Protein 3KKS (pdb70)

CATH classification: 3.30.420.10

B-factor: mean 33.96, std 10.43, range [15.31, 69.55]

Solvent-accessible surface area: 14308 Å² total; per-residue (Å²): 74,70,4,9,0,1,0,20,26,22,100,38,109,99,36,26,1,6,0,0,0,1,17,40,0,6,1,1,27,2,62,42,9,110,96,80,47,21,68,27,0,5,86,5,0,72,63,4,52,111,132,38,25,5,83,21,0,2,0,53,114,18,116,16,5,43,33,146,130,0,51,87,22,1,153,176,40,62,11,78,40,44,50,41,64,63,103,54,42,44,9,13,22,12,4,71,99,8,24,82,15,5,72,73,66,4,57,63,50,73,72,111,32,182,61,36,96,46,0,6,64,72,0,19,54,9,0,9,106,138,62,51,50,38,58,56,96,21,10,93,79,35,14,100,92,13,44,143,106,145,58,80,0,14,0,1,1,19,25,25,99,45,97,90,30,26,1,2,0,0,0,0,24,85,10,14,0,2,42,9,59,41,6,103,91,82,47,19,76,24,0,7,86,1,0,78,89,2,52,136,69,45,19,4,71,23,0,4,0,48,111,20,113,15,6,48,32,124,131,0,61,65,29,1,154,89,49,64,8,81,49,44,55,40,70,73,97,52,104,65,8,26,20,34,1,95,41,5,25,92,3,5,76,81,64,2,63,65,52,73,74,112,28,179,59,32,94,45,0,6,63,76,0,20,56,8,0,11,105,142,29,39,13,39,26,47,43,28,4,91,57,40,9,106,47,12,34,98,72,108,175,166

InterPro domains:
  IPR000477 Reverse transcriptase domain [PF00078] (638-806)
  IPR000477 Reverse transcriptase domain [PS50878] (619-806)
  IPR001037 Integrase, C-terminal, retroviral [PF00552] (1427-1461)
  IPR001037 Integrase, C-terminal, retroviral [PS51027] (1419-1465)
  IPR001584 Integrase, catalytic core [PF00665] (1257-1342)
  IPR001584 Integrase, catalytic core [PS50994] (1248-1400)
  IPR001878 Zinc finger, CCHC-type [PF00098] (404-420)
  IPR001878 Zinc finger, CCHC-type [PF00098] (421-437)
  IPR001878 Zinc finger, CCHC-type [PS50158] (403-420)
  IPR001878 Zinc finger, CCHC-type [PS50158] (422-438)
  IPR001878 Zinc finger, CCHC-type [SM00343] (404-420)
  IPR001878 Zinc finger, CCHC-type [SM00343] (422-438)
  IPR001969 Aspartic peptidase, active site [PS00141] (494-505)
  IPR001995 Peptidase A2A, retrovirus, catalytic [PS50175] (492-565)
  IPR002156 Ribonuclease H domain [PF00075] (1003-1118)
  IPR002156 Ribonuclease H domain [PS50879] (999-1119)
  IPR003308 Integrase, N-terminal zinc-binding domain [PF02022] (1204-1240)
  IPR003308 Integrase, N-terminal zinc-binding domain [PS50876] (1199-1240)
  IPR008916 Retrovirus capsid, C-terminal [G3DSA:1.10.1200.30] (282-379)
  IPR008919 Retrovirus capsid, N-terminal [G3DSA:1.10.375.10] (150-281)

Structure (mmCIF, N/CA/C/O backbone):
data_3KKS
#
_entry.id   3KKS
#
_cell.length_a   88.054
_cell.length_b   88.054
_cell.length_c   81.775
_cell.angle_alpha   90.00
_cell.angle_beta   90.00
_cell.angle_gamma   90.00
#
_symmetry.space_group_name_H-M   'P 41 21 2'
#
loop_
_entity.id
_entity.type
_entity.pdbx_description
1 polymer Integrase
2 non-polymer 'ACETATE ION'
3 non-polymer GLYCEROL
4 water water
#
loop_
_atom_site.group_PDB
_atom_site.id
_atom_site.type_symbol
_atom_site.label_atom_id
_atom_site.label_alt_id
_atom_site.label_comp_id
_atom_site.label_asym_id
_atom_site.label_entity_id
_atom_site.label_seq_id
_atom_site.pdbx_PDB_ins_code
_atom_site.Cartn_x
_atom_site.Cartn_y
_atom_site.Cartn_z
_atom_site.occupancy
_atom_site.B_iso_or_equiv
_atom_site.auth_seq_id
_atom_site.auth_comp_id
_atom_site.auth_asym_id
_atom_site.auth_atom_id
_atom_site.pdbx_PDB_model_num
ATOM 1 N N . GLY A 1 1 ? -1.892 -15.174 22.360 1.00 44.82 57 GLY A N 1
ATOM 2 C CA . GLY A 1 1 ? -2.740 -14.713 23.498 1.00 44.97 57 GLY A CA 1
ATOM 3 C C . GLY A 1 1 ? -2.613 -15.652 24.684 1.00 45.38 57 GLY A C 1
ATOM 4 O O . GLY A 1 1 ? -2.815 -15.256 25.835 1.00 46.67 57 GLY A O 1
ATOM 5 N N . SER A 1 2 ? -2.273 -16.904 24.398 1.00 43.06 58 SER A N 1
ATOM 6 C CA . SER A 1 2 ? -2.112 -17.922 25.432 1.00 40.94 58 SER A CA 1
ATOM 7 C C . SER A 1 2 ? -0.656 -18.368 25.553 1.00 38.10 58 SER A C 1
ATOM 8 O O . SER A 1 2 ? -0.270 -19.010 26.533 1.00 37.18 58 SER A O 1
ATOM 11 N N . HIS A 1 3 ? 0.144 -18.027 24.548 1.00 34.51 59 HIS A N 1
ATOM 12 C CA . HIS A 1 3 ? 1.562 -18.375 24.531 1.00 32.11 59 HIS A CA 1
ATOM 13 C C . HIS A 1 3 ? 1.794 -19.854 24.820 1.00 30.94 59 HIS A C 1
ATOM 14 O O . HIS A 1 3 ? 2.590 -20.221 25.687 1.00 30.85 59 HIS A O 1
ATOM 21 N N . LEU A 1 4 ? 1.077 -20.705 24.102 1.00 27.93 60 LEU A N 1
ATOM 22 C CA . LEU A 1 4 ? 1.245 -22.136 24.263 1.00 27.67 60 LEU A CA 1
ATOM 23 C C . LEU A 1 4 ? 2.185 -22.578 23.141 1.00 26.65 60 LEU A C 1
ATOM 24 O O . LEU A 1 4 ? 1.953 -22.285 21.969 1.00 25.08 60 LEU A O 1
ATOM 29 N N . TRP A 1 5 ? 3.249 -23.279 23.505 1.00 25.26 61 TRP A N 1
ATOM 30 C CA . TRP A 1 5 ? 4.191 -23.764 22.514 1.00 24.37 61 TRP A CA 1
ATOM 31 C C . TRP A 1 5 ? 4.219 -25.280 22.551 1.00 25.28 61 TRP A C 1
ATOM 32 O O . TRP A 1 5 ? 4.204 -25.870 23.625 1.00 24.34 61 TRP A O 1
ATOM 43 N N . GLN A 1 6 ? 4.251 -25.909 21.378 1.00 26.04 62 GLN A N 1
ATOM 44 C CA . GLN A 1 6 ? 4.340 -27.356 21.315 1.00 26.84 62 GLN A CA 1
ATOM 45 C C . GLN A 1 6 ? 5.705 -27.707 20.750 1.00 27.83 62 GLN A C 1
ATOM 46 O O . GLN A 1 6 ? 6.128 -27.163 19.724 1.00 27.72 62 GLN A O 1
ATOM 52 N N . MET A 1 7 ? 6.387 -28.621 21.422 1.00 26.26 63 MET A N 1
ATOM 53 C CA . MET A 1 7 ? 7.714 -29.026 21.016 1.00 27.51 63 MET A CA 1
ATOM 54 C C . MET A 1 7 ? 7.790 -30.480 20.605 1.00 29.12 63 MET A C 1
ATOM 55 O O . MET A 1 7 ? 7.036 -31.319 21.091 1.00 28.06 63 MET A O 1
ATOM 60 N N . ASP A 1 8 ? 8.727 -30.759 19.708 1.00 31.05 64 ASP A N 1
ATOM 61 C CA . ASP A 1 8 ? 8.962 -32.100 19.199 1.00 33.51 64 ASP A CA 1
ATOM 62 C C . ASP A 1 8 ? 10.389 -32.151 18.682 1.00 32.95 64 ASP A C 1
ATOM 63 O O . ASP A 1 8 ? 10.989 -31.124 18.362 1.00 31.12 64 ASP A O 1
ATOM 68 N N . ASN A 1 9 ? 10.933 -33.356 18.626 1.00 32.94 65 ASN A N 1
ATOM 69 C CA . ASN A 1 9 ? 12.265 -33.559 18.105 1.00 34.04 65 ASN A CA 1
ATOM 70 C C . ASN A 1 9 ? 12.055 -34.133 16.724 1.00 33.72 65 ASN A C 1
ATOM 71 O O . ASN A 1 9 ? 11.151 -34.939 16.517 1.00 32.59 65 ASN A O 1
ATOM 76 N N . THR A 1 10 ? 12.865 -33.699 15.771 1.00 33.21 66 THR A N 1
ATOM 77 C CA . THR A 1 10 ? 12.743 -34.215 14.423 1.00 34.11 66 THR A CA 1
ATOM 78 C C . THR A 1 10 ? 14.128 -34.517 13.910 1.00 34.46 66 THR A C 1
ATOM 79 O O . THR A 1 10 ? 15.126 -34.221 14.562 1.00 34.28 66 THR A O 1
ATOM 83 N N . HIS A 1 11 ? 14.176 -35.106 12.728 1.00 34.65 67 HIS A N 1
ATOM 84 C CA . HIS A 1 11 ? 15.435 -35.442 12.105 1.00 36.54 67 HIS A CA 1
ATOM 85 C C . HIS A 1 11 ? 15.482 -34.899 10.703 1.00 37.11 67 HIS A C 1
ATOM 86 O O . HIS A 1 11 ? 14.504 -34.911 9.966 1.00 37.37 67 HIS A O 1
ATOM 93 N N . TRP A 1 12 ? 16.661 -34.422 10.362 1.00 36.56 68 TRP A N 1
ATOM 94 C CA . TRP A 1 12 ? 16.973 -33.884 9.058 1.00 36.95 68 TRP A CA 1
ATOM 95 C C . TRP A 1 12 ? 18.325 -34.536 8.818 1.00 37.47 68 TRP A C 1
ATOM 96 O O . TRP A 1 12 ? 19.326 -34.087 9.357 1.00 37.04 68 TRP A O 1
ATOM 107 N N . ASN A 1 13 ? 18.332 -35.624 8.052 1.00 38.98 69 ASN A N 1
ATOM 108 C CA . ASN A 1 13 ? 19.539 -36.409 7.814 1.00 38.92 69 ASN A CA 1
ATOM 109 C C . ASN A 1 13 ? 20.010 -36.903 9.162 1.00 38.55 69 ASN A C 1
ATOM 110 O O . ASN A 1 13 ? 19.195 -37.303 9.977 1.00 39.57 69 ASN A O 1
ATOM 115 N N . LYS A 1 14 ? 21.305 -36.841 9.432 1.00 38.31 70 LYS A N 1
ATOM 116 C CA . LYS A 1 14 ? 21.797 -37.319 10.724 1.00 39.20 70 LYS A CA 1
ATOM 117 C C . LYS A 1 14 ? 21.617 -36.341 11.865 1.00 39.06 70 LYS A C 1
ATOM 118 O O . LYS A 1 14 ? 21.746 -36.699 13.031 1.00 39.57 70 LYS A O 1
ATOM 120 N N . THR A 1 15 ? 21.304 -35.100 11.540 1.00 38.01 71 THR A N 1
ATOM 121 C CA . THR A 1 15 ? 21.147 -34.111 12.588 1.00 36.41 71 THR A CA 1
ATOM 122 C C . THR A 1 15 ? 19.774 -34.152 13.247 1.00 33.74 71 THR A C 1
ATOM 123 O O . THR A 1 15 ? 18.753 -34.279 12.574 1.00 35.24 71 THR A O 1
ATOM 127 N N . ILE A 1 16 ? 19.765 -34.072 14.574 1.00 31.58 72 ILE A N 1
ATOM 128 C CA . ILE A 1 16 ? 18.524 -34.069 15.342 1.00 30.70 72 ILE A CA 1
ATOM 129 C C . ILE A 1 16 ? 18.153 -32.604 15.552 1.00 29.87 72 ILE A C 1
ATOM 130 O O . ILE A 1 16 ? 19.020 -31.779 15.838 1.00 30.23 72 ILE A O 1
ATOM 135 N N . ILE A 1 17 ? 16.875 -32.271 15.431 1.00 26.87 73 ILE A N 1
ATOM 136 C CA . ILE A 1 17 ? 16.471 -30.882 15.614 1.00 25.83 73 ILE A CA 1
ATOM 137 C C . ILE A 1 17 ? 15.249 -30.726 16.512 1.00 24.43 73 ILE A C 1
ATOM 138 O O . ILE A 1 17 ? 14.173 -31.240 16.204 1.00 23.53 73 ILE A O 1
ATOM 143 N N . TRP A 1 18 ? 15.438 -30.034 17.632 1.00 21.93 74 TRP A N 1
ATOM 144 C CA . TRP A 1 18 ? 14.356 -29.757 18.567 1.00 21.53 74 TRP A CA 1
ATOM 145 C C . TRP A 1 18 ? 13.557 -28.623 17.931 1.00 21.13 74 TRP A C 1
ATOM 146 O O . TRP A 1 18 ? 14.137 -27.635 17.483 1.00 21.86 74 TRP A O 1
ATOM 157 N N . VAL A 1 19 ? 12.235 -28.757 17.900 1.00 22.46 75 VAL A N 1
ATOM 158 C CA . VAL A 1 19 ? 11.374 -27.751 17.287 1.00 20.68 75 VAL A CA 1
ATOM 159 C C . VAL A 1 19 ? 10.195 -27.331 18.157 1.00 21.80 75 VAL A C 1
ATOM 160 O O . VAL A 1 19 ? 9.443 -28.165 18.653 1.00 23.40 75 VAL A O 1
ATOM 164 N N . ALA A 1 20 ? 10.016 -26.028 18.331 1.00 21.55 76 ALA A N 1
ATOM 165 C CA . ALA A 1 20 ? 8.891 -25.536 19.118 1.00 20.08 76 ALA A CA 1
ATOM 166 C C . ALA A 1 20 ? 8.080 -24.575 18.265 1.00 19.94 76 ALA A C 1
ATOM 167 O O . ALA A 1 20 ? 8.638 -23.721 17.580 1.00 19.59 76 ALA A O 1
ATOM 169 N N . VAL A 1 21 ? 6.758 -24.723 18.298 1.00 21.09 77 VAL A N 1
ATOM 170 C CA . VAL A 1 21 ? 5.885 -23.852 17.530 1.00 21.78 77 VAL A CA 1
ATOM 171 C C . VAL A 1 21 ? 4.902 -23.144 18.442 1.00 23.76 77 VAL A C 1
ATOM 172 O O . VAL A 1 21 ? 4.240 -23.783 19.265 1.00 25.07 77 VAL A O 1
ATOM 176 N N . GLU A 1 22 ? 4.806 -21.825 18.308 1.00 22.90 78 GLU A N 1
ATOM 177 C CA . GLU A 1 22 ? 3.864 -21.076 19.127 1.00 25.00 78 GLU A CA 1
ATOM 178 C C . GLU A 1 22 ? 2.539 -21.177 18.375 1.00 25.18 78 GLU A C 1
ATOM 179 O O . GLU A 1 22 ? 2.420 -20.698 17.254 1.00 25.80 78 GLU A O 1
ATOM 185 N N . THR A 1 23 ? 1.555 -21.811 19.005 1.00 26.71 79 THR A N 1
ATOM 186 C CA . THR A 1 23 ? 0.246 -22.064 18.398 1.00 27.64 79 THR A CA 1
ATOM 187 C C . THR A 1 23 ? -0.536 -20.887 17.842 1.00 27.46 79 THR A C 1
ATOM 188 O O . THR A 1 23 ? -1.107 -20.980 16.757 1.00 28.40 79 THR A O 1
ATOM 192 N N . ASN A 1 24 ? -0.579 -19.780 18.567 1.00 28.62 80 ASN A N 1
ATOM 193 C CA . ASN A 1 24 ? -1.330 -18.631 18.081 1.00 27.94 80 ASN A CA 1
ATOM 194 C C . ASN A 1 24 ? -0.706 -17.963 16.861 1.00 27.21 80 ASN A C 1
ATOM 195 O O . ASN A 1 24 ? -1.372 -17.763 15.849 1.00 27.77 80 ASN A O 1
ATOM 200 N N . SER A 1 25 ? 0.571 -17.621 16.945 1.00 25.63 81 SER A N 1
ATOM 201 C CA . SER A 1 25 ? 1.230 -16.947 15.833 1.00 24.27 81 SER A CA 1
ATOM 202 C C . SER A 1 25 ? 1.803 -17.888 14.775 1.00 22.95 81 SER A C 1
ATOM 203 O O . SER A 1 25 ? 2.018 -17.481 13.640 1.00 23.73 81 SER A O 1
ATOM 206 N N . GLY A 1 26 ? 2.044 -19.142 15.136 1.00 22.16 82 GLY A N 1
ATOM 207 C CA . GLY A 1 26 ? 2.631 -20.057 14.175 1.00 21.15 82 GLY A CA 1
ATOM 208 C C . GLY A 1 26 ? 4.136 -19.837 14.101 1.00 21.36 82 GLY A C 1
ATOM 209 O O . GLY A 1 26 ? 4.824 -20.459 13.298 1.00 21.87 82 GLY A O 1
ATOM 210 N N . LEU A 1 27 ? 4.650 -18.941 14.939 1.00 22.93 83 LEU A N 1
ATOM 211 C CA . LEU A 1 27 ? 6.079 -18.638 14.964 1.00 23.05 83 LEU A CA 1
ATOM 212 C C . LEU A 1 27 ? 6.834 -19.919 15.277 1.00 23.03 83 LEU A C 1
ATOM 213 O O . LEU A 1 27 ? 6.450 -20.668 16.175 1.00 25.45 83 LEU A O 1
ATOM 218 N N . VAL A 1 28 ? 7.914 -20.170 14.549 1.00 22.46 84 VAL A N 1
ATOM 219 C CA . VAL A 1 28 ? 8.690 -21.379 14.775 1.00 22.23 84 VAL A CA 1
ATOM 220 C C . VAL A 1 28 ? 10.053 -21.103 15.378 1.00 23.56 84 VAL A C 1
ATOM 221 O O . VAL A 1 28 ? 10.724 -20.137 15.008 1.00 24.78 84 VAL A O 1
ATOM 225 N N . GLU A 1 29 ? 10.441 -21.960 16.317 1.00 24.16 85 GLU A N 1
ATOM 226 C CA . GLU A 1 29 ? 11.743 -21.896 16.969 1.00 23.55 85 GLU A CA 1
ATOM 227 C C . GLU A 1 29 ? 12.315 -23.299 16.886 1.00 23.61 85 GLU A C 1
ATOM 228 O O . GLU A 1 29 ? 11.599 -24.276 17.107 1.00 24.03 85 GLU A O 1
ATOM 234 N N . ALA A 1 30 ? 13.593 -23.409 16.555 1.00 21.42 86 ALA A N 1
ATOM 235 C CA . ALA A 1 30 ? 14.214 -24.722 16.432 1.00 23.26 86 ALA A CA 1
ATOM 236 C C . ALA A 1 30 ? 15.673 -24.624 16.807 1.00 23.79 86 ALA A C 1
ATOM 237 O O . ALA A 1 30 ? 16.249 -23.537 16.790 1.00 23.43 86 ALA A O 1
ATOM 239 N N . GLN A 1 31 ? 16.273 -25.763 17.126 1.00 24.64 87 GLN A N 1
ATOM 240 C CA . GLN A 1 31 ? 17.669 -25.782 17.539 1.00 26.95 87 GLN A CA 1
ATOM 241 C C . GLN A 1 31 ? 18.238 -27.166 17.272 1.00 25.44 87 GLN A C 1
ATOM 242 O O . GLN A 1 31 ? 17.580 -28.162 17.553 1.00 25.30 87 GLN A O 1
ATOM 248 N N . VAL A 1 32 ? 19.444 -27.237 16.721 1.00 25.40 88 VAL A N 1
ATOM 249 C CA . VAL A 1 32 ? 20.075 -28.534 16.486 1.00 26.55 88 VAL A CA 1
ATOM 250 C C . VAL A 1 32 ? 20.587 -29.034 17.839 1.00 27.18 88 VAL A C 1
ATOM 251 O O . VAL A 1 32 ? 21.121 -28.250 18.619 1.00 28.35 88 VAL A O 1
ATOM 255 N N . ILE A 1 33 ? 20.431 -30.321 18.126 1.00 27.92 89 ILE A N 1
ATOM 256 C CA . ILE A 1 33 ? 20.930 -30.857 19.395 1.00 29.60 89 ILE A CA 1
ATOM 257 C C . ILE A 1 33 ? 21.822 -32.096 19.180 1.00 32.12 89 ILE A C 1
ATOM 258 O O . ILE A 1 33 ? 21.614 -32.868 18.241 1.00 29.42 89 ILE A O 1
ATOM 263 N N . PRO A 1 34 ? 22.833 -32.286 20.050 1.00 33.60 90 PRO A N 1
ATOM 264 C CA . PRO A 1 34 ? 23.790 -33.398 20.005 1.00 36.22 90 PRO A CA 1
ATOM 265 C C . PRO A 1 34 ? 23.163 -34.782 20.072 1.00 37.95 90 PRO A C 1
ATOM 266 O O . PRO A 1 34 ? 23.604 -35.709 19.391 1.00 38.81 90 PRO A O 1
ATOM 270 N N . GLU A 1 35 ? 22.137 -34.917 20.902 1.00 39.43 91 GLU A N 1
ATOM 271 C CA . GLU A 1 35 ? 21.449 -36.187 21.073 1.00 40.24 91 GLU A CA 1
ATOM 272 C C . GLU A 1 35 ? 20.116 -35.946 21.771 1.00 40.35 91 GLU A C 1
ATOM 273 O O . GLU A 1 35 ? 19.949 -34.940 22.467 1.00 41.86 91 GLU A O 1
ATOM 279 N N . GLU A 1 36 ? 19.168 -36.858 21.574 1.00 39.82 92 GLU A N 1
ATOM 280 C CA . GLU A 1 36 ? 17.844 -36.738 22.182 1.00 40.24 92 GLU A CA 1
ATOM 281 C C . GLU A 1 36 ? 17.830 -37.119 23.654 1.00 39.68 92 GLU A C 1
ATOM 282 O O . GLU A 1 36 ? 17.494 -38.250 24.007 1.00 41.34 92 GLU A O 1
ATOM 288 N N . THR A 1 37 ? 18.190 -36.170 24.509 1.00 36.96 93 THR A N 1
ATOM 289 C CA . THR A 1 37 ? 18.212 -36.404 25.946 1.00 35.84 93 THR A CA 1
ATOM 290 C C . THR A 1 37 ? 17.384 -35.350 26.658 1.00 35.00 93 THR A C 1
ATOM 291 O O . THR A 1 37 ? 16.995 -34.340 26.065 1.00 35.44 93 THR A O 1
ATOM 295 N N . ALA A 1 38 ? 17.122 -35.587 27.935 1.00 31.95 94 ALA A N 1
ATOM 296 C CA . ALA A 1 38 ? 16.351 -34.651 28.726 1.00 31.29 94 ALA A CA 1
ATOM 297 C C . ALA A 1 38 ? 17.192 -33.411 28.982 1.00 30.65 94 ALA A C 1
ATOM 298 O O . ALA A 1 38 ? 16.664 -32.312 29.126 1.00 30.58 94 ALA A O 1
ATOM 300 N N . LEU A 1 39 ? 18.507 -33.601 29.049 1.00 30.81 95 LEU A N 1
ATOM 301 C CA . LEU A 1 39 ? 19.431 -32.506 29.295 1.00 30.31 95 LEU A CA 1
ATOM 302 C C . LEU A 1 39 ? 19.404 -31.515 28.136 1.00 29.77 95 LEU A C 1
ATOM 303 O O . LEU A 1 39 ? 19.311 -30.310 28.345 1.00 29.81 95 LEU A O 1
ATOM 308 N N . GLN A 1 40 ? 19.482 -32.021 26.913 1.00 29.82 96 GLN A N 1
ATOM 309 C CA . GLN A 1 40 ? 19.444 -31.144 25.753 1.00 29.13 96 GLN A CA 1
ATOM 310 C C . GLN A 1 40 ? 18.091 -30.448 25.714 1.00 27.73 96 GLN A C 1
ATOM 311 O O . GLN A 1 40 ? 18.022 -29.229 25.554 1.00 30.08 96 GLN A O 1
ATOM 317 N N . VAL A 1 41 ? 17.017 -31.213 25.882 1.00 26.13 97 VAL A N 1
ATOM 318 C CA . VAL A 1 41 ? 15.686 -30.625 25.872 1.00 25.67 97 VAL A CA 1
ATOM 319 C C . VAL A 1 41 ? 15.568 -29.486 26.887 1.00 25.83 97 VAL A C 1
ATOM 320 O O . VAL A 1 41 ? 14.987 -28.444 26.589 1.00 27.02 97 VAL A O 1
ATOM 324 N N . ALA A 1 42 ? 16.124 -29.681 28.080 1.00 25.21 98 ALA A N 1
ATOM 325 C CA . ALA A 1 42 ? 16.082 -28.658 29.120 1.00 23.81 98 ALA A CA 1
ATOM 326 C C . ALA A 1 42 ? 16.807 -27.400 28.656 1.00 24.32 98 ALA A C 1
ATOM 327 O O . ALA A 1 42 ? 16.347 -26.285 28.894 1.00 26.31 98 ALA A O 1
ATOM 329 N N . LEU A 1 43 ? 17.948 -27.582 28.001 1.00 24.58 99 LEU A N 1
ATOM 330 C CA . LEU A 1 43 ? 18.721 -26.453 27.491 1.00 24.93 99 LEU A CA 1
ATOM 331 C C . LEU A 1 43 ? 17.857 -25.691 26.471 1.00 24.65 99 LEU A C 1
ATOM 332 O O . LEU A 1 43 ? 17.806 -24.461 26.483 1.00 25.26 99 LEU A O 1
ATOM 337 N N . CYS A 1 44 ? 17.173 -26.435 25.604 1.00 22.61 100 CYS A N 1
ATOM 338 C CA . CYS A 1 44 ? 16.301 -25.840 24.600 1.00 23.05 100 CYS A CA 1
ATOM 339 C C . CYS A 1 44 ? 15.167 -25.031 25.229 1.00 22.21 100 CYS A C 1
ATOM 340 O O . CYS A 1 44 ? 14.862 -23.931 24.772 1.00 20.44 100 CYS A O 1
ATOM 343 N N . ILE A 1 45 ? 14.545 -25.576 26.272 1.00 23.71 101 ILE A N 1
ATOM 344 C CA . ILE A 1 45 ? 13.456 -24.875 26.954 1.00 24.98 101 ILE A CA 1
ATOM 345 C C . ILE A 1 45 ? 13.966 -23.591 27.606 1.00 23.95 101 ILE A C 1
ATOM 346 O O . ILE A 1 45 ? 13.302 -22.564 27.559 1.00 23.68 101 ILE A O 1
ATOM 351 N N . LEU A 1 46 ? 15.141 -23.655 28.222 1.00 25.71 102 LEU A N 1
ATOM 352 C CA . LEU A 1 46 ? 15.720 -22.476 28.864 1.00 25.52 102 LEU A CA 1
ATOM 353 C C . LEU A 1 46 ? 15.985 -21.380 27.838 1.00 25.15 102 LEU A C 1
ATOM 354 O O . LEU A 1 46 ? 15.778 -20.199 28.125 1.00 27.04 102 LEU A O 1
ATOM 359 N N . GLN A 1 47 ? 16.435 -21.774 26.646 1.00 25.73 103 GLN A N 1
ATOM 360 C CA . GLN A 1 47 ? 16.690 -20.825 25.557 1.00 27.27 103 GLN A CA 1
ATOM 361 C C . GLN A 1 47 ? 15.366 -20.214 25.089 1.00 26.26 103 GLN A C 1
ATOM 362 O O . GLN A 1 47 ? 15.271 -19.016 24.835 1.00 24.61 103 GLN A O 1
ATOM 368 N N . LEU A 1 48 ? 14.344 -21.057 24.965 1.00 25.94 104 LEU A N 1
ATOM 369 C CA . LEU A 1 48 ? 13.031 -20.605 24.523 1.00 25.86 104 LEU A CA 1
ATOM 370 C C . LEU A 1 48 ? 12.437 -19.616 25.520 1.00 26.81 104 LEU A C 1
ATOM 371 O O . LEU A 1 48 ? 11.924 -18.564 25.139 1.00 25.19 104 LEU A O 1
ATOM 376 N N . ILE A 1 49 ? 12.515 -19.969 26.797 1.00 26.55 105 ILE A N 1
ATOM 377 C CA . ILE A 1 49 ? 11.980 -19.133 27.864 1.00 31.03 105 ILE A CA 1
ATOM 378 C C . ILE A 1 49 ? 12.804 -17.849 27.975 1.00 30.56 105 ILE A C 1
ATOM 379 O O . ILE A 1 49 ? 12.315 -16.822 28.432 1.00 33.24 105 ILE A O 1
ATOM 384 N N . GLN A 1 50 ? 14.047 -17.919 27.515 1.00 32.09 106 GLN A N 1
ATOM 385 C CA . GLN A 1 50 ? 14.975 -16.785 27.523 1.00 32.31 106 GLN A CA 1
ATOM 386 C C . GLN A 1 50 ? 14.578 -15.745 26.476 1.00 32.41 106 GLN A C 1
ATOM 387 O O . GLN A 1 50 ? 14.579 -14.542 26.739 1.00 33.00 106 GLN A O 1
ATOM 393 N N . ARG A 1 51 ? 14.238 -16.227 25.285 1.00 31.30 107 ARG A N 1
ATOM 394 C CA . ARG A 1 51 ? 13.876 -15.367 24.167 1.00 30.46 107 ARG A CA 1
ATOM 395 C C . ARG A 1 51 ? 12.397 -14.995 24.043 1.00 28.56 107 ARG A C 1
ATOM 396 O O . ARG A 1 51 ? 12.065 -13.897 23.614 1.00 28.32 107 ARG A O 1
ATOM 404 N N . TYR A 1 52 ? 11.510 -15.899 24.429 1.00 25.42 108 TYR A N 1
ATOM 405 C CA . TYR A 1 52 ? 10.085 -15.651 24.285 1.00 23.61 108 TYR A CA 1
ATOM 406 C C . TYR A 1 52 ? 9.301 -15.817 25.579 1.00 23.75 108 TYR A C 1
ATOM 407 O O . TYR A 1 52 ? 9.852 -16.120 26.633 1.00 22.04 108 TYR A O 1
ATOM 416 N N . THR A 1 53 ? 7.995 -15.618 25.471 1.00 23.37 109 THR A N 1
ATOM 417 C CA . THR A 1 53 ? 7.097 -15.798 26.594 1.00 24.53 109 THR A CA 1
ATOM 418 C C . THR A 1 53 ? 6.524 -17.196 26.407 1.00 25.59 109 THR A C 1
ATOM 419 O O . THR A 1 53 ? 5.970 -17.515 25.356 1.00 24.87 109 THR A O 1
ATOM 423 N N . VAL A 1 54 ? 6.685 -18.038 27.415 1.00 26.46 110 VAL A N 1
ATOM 424 C CA . VAL A 1 54 ? 6.184 -19.396 27.347 1.00 27.56 110 VAL A CA 1
ATOM 425 C C . VAL A 1 54 ? 5.357 -19.648 28.591 1.00 28.86 110 VAL A C 1
ATOM 426 O O . VAL A 1 54 ? 5.894 -19.726 29.697 1.00 28.36 110 VAL A O 1
ATOM 430 N N . LEU A 1 55 ? 4.050 -19.780 28.399 1.00 29.49 111 LEU A N 1
ATOM 431 C CA . LEU A 1 55 ? 3.132 -20.010 29.506 1.00 31.10 111 LEU A CA 1
ATOM 432 C C . LEU A 1 55 ? 2.667 -21.447 29.605 1.00 31.08 111 LEU A C 1
ATOM 433 O O . LEU A 1 55 ? 2.298 -21.916 30.680 1.00 31.12 111 LEU A O 1
ATOM 438 N N . HIS A 1 56 ? 2.697 -22.152 28.485 1.00 31.04 112 HIS A N 1
ATOM 439 C CA . HIS A 1 56 ? 2.249 -23.528 28.469 1.00 31.38 112 HIS A CA 1
ATOM 440 C C . HIS A 1 56 ? 3.072 -24.302 27.453 1.00 31.81 112 HIS A C 1
ATOM 441 O O . HIS A 1 56 ? 3.256 -23.854 26.319 1.00 31.50 112 HIS A O 1
ATOM 448 N N . LEU A 1 57 ? 3.565 -25.465 27.869 1.00 30.55 113 LEU A N 1
ATOM 449 C CA . LEU A 1 57 ? 4.389 -26.307 27.015 1.00 31.06 113 LEU A CA 1
ATOM 450 C C . LEU A 1 57 ? 3.719 -27.665 26.810 1.00 32.76 113 LEU A C 1
ATOM 451 O O . LEU A 1 57 ? 3.290 -28.302 27.771 1.00 31.81 113 LEU A O 1
ATOM 456 N N . HIS A 1 58 ? 3.627 -28.101 25.557 1.00 32.92 114 HIS A N 1
ATOM 457 C CA . HIS A 1 58 ? 3.003 -29.381 25.228 1.00 33.09 114 HIS A CA 1
ATOM 458 C C . HIS A 1 58 ? 3.935 -30.235 24.367 1.00 33.70 114 HIS A C 1
ATOM 459 O O . HIS A 1 58 ? 4.776 -29.705 23.641 1.00 32.54 114 HIS A O 1
ATOM 466 N N . SER A 1 59 ? 3.786 -31.554 24.452 1.00 33.02 115 SER A N 1
ATOM 467 C CA . SER A 1 59 ? 4.602 -32.482 23.669 1.00 33.44 115 SER A CA 1
ATOM 468 C C . SER A 1 59 ? 4.050 -33.904 23.771 1.00 35.82 115 SER A C 1
ATOM 469 O O . SER A 1 59 ? 3.007 -34.126 24.386 1.00 35.39 115 SER A O 1
ATOM 472 N N . ASP A 1 60 ? 4.747 -34.863 23.167 1.00 38.34 116 ASP A N 1
ATOM 473 C CA . ASP A 1 60 ? 4.311 -36.250 23.246 1.00 40.94 116 ASP A CA 1
ATOM 474 C C . ASP A 1 60 ? 4.920 -36.882 24.488 1.00 42.35 116 ASP A C 1
ATOM 475 O O . ASP A 1 60 ? 5.664 -36.236 25.220 1.00 41.69 116 ASP A O 1
ATOM 480 N N . ASN A 1 61 ? 4.606 -38.152 24.707 1.00 44.43 117 ASN A N 1
ATOM 481 C CA . ASN A 1 61 ? 5.081 -38.892 25.866 1.00 46.06 117 ASN A CA 1
ATOM 482 C C . ASN A 1 61 ? 6.534 -39.335 25.769 1.00 46.86 117 ASN A C 1
ATOM 483 O O . ASN A 1 61 ? 6.984 -40.191 26.534 1.00 47.44 117 ASN A O 1
ATOM 488 N N . GLY A 1 62 ? 7.268 -38.757 24.828 1.00 45.67 118 GLY A N 1
ATOM 489 C CA . GLY A 1 62 ? 8.660 -39.122 24.684 1.00 45.70 118 GLY A CA 1
ATOM 490 C C . GLY A 1 62 ? 9.379 -39.040 26.016 1.00 44.85 118 GLY A C 1
ATOM 491 O O . GLY A 1 62 ? 9.077 -38.171 26.832 1.00 45.99 118 GLY A O 1
ATOM 492 N N . PRO A 1 63 ? 10.328 -39.947 26.272 1.00 44.51 119 PRO A N 1
ATOM 493 C CA . PRO A 1 63 ? 11.110 -39.993 27.511 1.00 43.90 119 PRO A CA 1
ATOM 494 C C . PRO A 1 63 ? 11.848 -38.693 27.807 1.00 43.50 119 PRO A C 1
ATOM 495 O O . PRO A 1 63 ? 11.897 -38.249 28.949 1.00 44.11 119 PRO A O 1
ATOM 499 N N . CYS A 1 64 ? 12.426 -38.084 26.778 1.00 43.98 120 CYS A N 1
ATOM 500 C CA . CYS A 1 64 ? 13.173 -36.848 26.973 1.00 43.46 120 CYS A CA 1
ATOM 501 C C . CYS A 1 64 ? 12.269 -35.651 27.244 1.00 41.56 120 CYS A C 1
ATOM 502 O O . CYS A 1 64 ? 12.753 -34.552 27.493 1.00 42.16 120 CYS A O 1
ATOM 505 N N . PHE A 1 65 ? 10.957 -35.865 27.195 1.00 40.83 121 PHE A N 1
ATOM 506 C CA . PHE A 1 65 ? 10.001 -34.795 27.460 1.00 38.98 121 PHE A CA 1
ATOM 507 C C . PHE A 1 65 ? 9.278 -35.016 28.787 1.00 39.59 121 PHE A C 1
ATOM 508 O O . PHE A 1 65 ? 8.663 -34.090 29.316 1.00 39.43 121 PHE A O 1
ATOM 516 N N . THR A 1 66 ? 9.346 -36.236 29.324 1.00 39.68 122 THR A N 1
ATOM 517 C CA . THR A 1 66 ? 8.654 -36.555 30.577 1.00 39.74 122 THR A CA 1
ATOM 518 C C . THR A 1 66 ? 9.529 -36.769 31.811 1.00 40.06 122 THR A C 1
ATOM 519 O O . THR A 1 66 ? 9.010 -37.053 32.895 1.00 40.09 122 THR A O 1
ATOM 523 N N . ALA A 1 67 ? 10.843 -36.636 31.662 1.00 40.49 123 ALA A N 1
ATOM 524 C CA . ALA A 1 67 ? 11.758 -36.821 32.788 1.00 39.11 123 ALA A CA 1
ATOM 525 C C . ALA A 1 67 ? 11.452 -35.816 33.897 1.00 39.82 123 ALA A C 1
ATOM 526 O O . ALA A 1 67 ? 10.921 -34.737 33.626 1.00 38.24 123 ALA A O 1
ATOM 528 N N . HIS A 1 68 ? 11.767 -36.179 35.142 1.00 40.26 124 HIS A N 1
ATOM 529 C CA . HIS A 1 68 ? 11.539 -35.289 36.281 1.00 41.41 124 HIS A CA 1
ATOM 530 C C . HIS A 1 68 ? 12.301 -33.995 36.030 1.00 38.96 124 HIS A C 1
ATOM 531 O O . HIS A 1 68 ? 11.907 -32.922 36.485 1.00 38.46 124 HIS A O 1
ATOM 538 N N . ARG A 1 69 ? 13.403 -34.123 35.304 1.00 37.34 125 ARG A N 1
ATOM 539 C CA . ARG A 1 69 ? 14.235 -32.986 34.943 1.00 36.56 125 ARG A CA 1
ATOM 540 C C . ARG A 1 69 ? 13.360 -31.928 34.258 1.00 34.54 125 ARG A C 1
ATOM 541 O O . ARG A 1 69 ? 13.354 -30.760 34.647 1.00 34.66 125 ARG A O 1
ATOM 549 N N . ILE A 1 70 ? 12.601 -32.357 33.255 1.00 33.45 126 ILE A N 1
ATOM 550 C CA . ILE A 1 70 ? 11.736 -31.459 32.495 1.00 32.48 126 ILE A CA 1
ATOM 551 C C . ILE A 1 70 ? 10.518 -31.013 33.281 1.00 33.20 126 ILE A C 1
ATOM 552 O O . ILE A 1 70 ? 10.106 -29.848 33.205 1.00 32.58 126 ILE A O 1
ATOM 557 N N . GLU A 1 71 ? 9.941 -31.944 34.036 1.00 33.89 127 GLU A N 1
ATOM 558 C CA . GLU A 1 71 ? 8.769 -31.651 34.851 1.00 33.24 127 GLU A CA 1
ATOM 559 C C . GLU A 1 71 ? 9.103 -30.615 35.918 1.00 32.70 127 GLU A C 1
ATOM 560 O O . GLU A 1 71 ? 8.351 -29.669 36.138 1.00 33.63 127 GLU A O 1
ATOM 566 N N . ASN A 1 72 ? 10.232 -30.789 36.589 1.00 32.50 128 ASN A N 1
ATOM 567 C CA . ASN A 1 72 ? 10.616 -29.828 37.612 1.00 33.60 128 ASN A CA 1
ATOM 568 C C . ASN A 1 72 ? 11.055 -28.492 36.994 1.00 32.92 128 ASN A C 1
ATOM 569 O O . ASN A 1 72 ? 10.818 -27.430 37.566 1.00 33.14 128 ASN A O 1
ATOM 574 N N . LEU A 1 73 ? 11.683 -28.546 35.823 1.00 32.61 129 LEU A N 1
ATOM 575 C CA . LEU A 1 73 ? 12.128 -27.329 35.154 1.00 32.76 129 LEU A CA 1
ATOM 576 C C . LEU A 1 73 ? 10.939 -26.424 34.825 1.00 32.75 129 LEU A C 1
ATOM 577 O O . LEU A 1 73 ? 10.998 -25.208 35.019 1.00 33.87 129 LEU A O 1
ATOM 582 N N . CYS A 1 74 ? 9.856 -27.019 34.334 1.00 32.64 130 CYS A N 1
ATOM 583 C CA . CYS A 1 74 ? 8.670 -26.247 34.001 1.00 32.64 130 CYS A CA 1
ATOM 584 C C . CYS A 1 74 ? 8.012 -25.685 35.254 1.00 34.95 130 CYS A C 1
ATOM 585 O O . CYS A 1 74 ? 7.456 -24.588 35.226 1.00 33.57 130 CYS A O 1
ATOM 588 N N . LYS A 1 75 ? 8.058 -26.436 36.350 1.00 37.04 131 LYS A N 1
ATOM 589 C CA . LYS A 1 75 ? 7.475 -25.945 37.596 1.00 40.45 131 LYS A CA 1
ATOM 590 C C . LYS A 1 75 ? 8.319 -24.771 38.075 1.00 40.81 131 LYS A C 1
ATOM 591 O O . LYS A 1 75 ? 7.791 -23.758 38.526 1.00 42.13 131 LYS A O 1
ATOM 597 N N . TYR A 1 76 ? 9.633 -24.910 37.948 1.00 41.67 132 TYR A N 1
ATOM 598 C CA . TYR A 1 76 ? 10.558 -23.861 38.345 1.00 43.16 132 TYR A CA 1
ATOM 599 C C . TYR A 1 76 ? 10.352 -22.601 37.508 1.00 42.54 132 TYR A C 1
ATOM 600 O O . TYR A 1 76 ? 10.433 -21.489 38.025 1.00 43.10 132 TYR A O 1
ATOM 609 N N . LEU A 1 77 ? 10.087 -22.781 36.215 1.00 40.66 133 LEU A N 1
ATOM 610 C CA . LEU A 1 77 ? 9.879 -21.658 35.305 1.00 38.32 133 LEU A CA 1
ATOM 611 C C . LEU A 1 77 ? 8.418 -21.216 35.257 1.00 38.76 133 LEU A C 1
ATOM 612 O O . LEU A 1 77 ? 8.047 -20.365 34.454 1.00 39.89 133 LEU A O 1
ATOM 617 N N . GLY A 1 78 ? 7.590 -21.794 36.121 1.00 39.36 134 GLY A N 1
ATOM 618 C CA . GLY A 1 78 ? 6.180 -21.445 36.139 1.00 37.86 134 GLY A CA 1
ATOM 619 C C . GLY A 1 78 ? 5.514 -21.688 34.799 1.00 37.51 134 GLY A C 1
ATOM 620 O O . GLY A 1 78 ? 4.764 -20.845 34.309 1.00 39.85 134 GLY A O 1
ATOM 621 N N . ILE A 1 79 ? 5.788 -22.841 34.200 1.00 35.36 135 ILE A N 1
ATOM 622 C CA . ILE A 1 79 ? 5.214 -23.192 32.906 1.00 33.45 135 ILE A CA 1
ATOM 623 C C . ILE A 1 79 ? 4.274 -24.388 33.025 1.00 32.09 135 ILE A C 1
ATOM 624 O O . ILE A 1 79 ? 4.630 -25.414 33.587 1.00 31.82 135 ILE A O 1
ATOM 629 N N . THR A 1 80 ? 3.071 -24.252 32.495 1.00 32.77 136 THR A N 1
ATOM 630 C CA . THR A 1 80 ? 2.125 -25.352 32.539 1.00 34.00 136 THR A CA 1
ATOM 631 C C . THR A 1 80 ? 2.601 -26.366 31.513 1.00 34.72 136 THR A C 1
ATOM 632 O O . THR A 1 80 ? 2.889 -26.011 30.374 1.00 36.08 136 THR A O 1
ATOM 636 N N . LYS A 1 81 ? 2.702 -27.624 31.918 1.00 35.43 137 LYS A N 1
ATOM 637 C CA . LYS A 1 81 ? 3.157 -28.662 31.009 1.00 36.53 137 LYS A CA 1
ATOM 638 C C . LYS A 1 81 ? 2.128 -29.768 30.871 1.00 37.69 137 LYS A C 1
ATOM 639 O O . LYS A 1 81 ? 1.545 -30.214 31.858 1.00 37.30 137 LYS A O 1
ATOM 645 N N . THR A 1 82 ? 1.905 -30.193 29.633 1.00 39.05 138 THR A N 1
ATOM 646 C CA . THR A 1 82 ? 0.952 -31.253 29.333 1.00 41.60 138 THR A CA 1
ATOM 647 C C . THR A 1 82 ? 1.585 -32.219 28.345 1.00 43.02 138 THR A C 1
ATOM 648 O O . THR A 1 82 ? 2.643 -31.933 27.781 1.00 41.48 138 THR A O 1
ATOM 652 N N . THR A 1 83 ? 0.934 -33.359 28.138 1.00 44.68 139 THR A N 1
ATOM 653 C CA . THR A 1 83 ? 1.455 -34.384 27.242 1.00 48.20 139 THR A CA 1
ATOM 654 C C . THR A 1 83 ? 0.352 -35.116 26.473 1.00 49.66 139 THR A C 1
ATOM 655 O O . THR A 1 83 ? -0.830 -34.999 26.793 1.00 49.23 139 THR A O 1
ATOM 659 N N . GLY A 1 84 ? 0.750 -35.859 25.446 1.00 51.41 140 GLY A N 1
ATOM 660 C CA . GLY A 1 84 ? -0.210 -36.603 24.656 1.00 55.36 140 GLY A CA 1
ATOM 661 C C . GLY A 1 84 ? -0.833 -35.813 23.524 1.00 57.04 140 GLY A C 1
ATOM 662 O O . GLY A 1 84 ? -1.930 -35.273 23.660 1.00 58.01 140 GLY A O 1
ATOM 663 N N . ILE A 1 85 ? -0.129 -35.743 22.401 1.00 59.13 141 ILE A N 1
ATOM 664 C CA . ILE A 1 85 ? -0.624 -35.029 21.232 1.00 60.33 141 ILE A CA 1
ATOM 665 C C . ILE A 1 85 ? -1.920 -35.699 20.759 1.00 61.05 141 ILE A C 1
ATOM 666 O O . ILE A 1 85 ? -2.038 -36.926 20.781 1.00 60.81 141 ILE A O 1
ATOM 671 N N . PRO A 1 86 ? -2.908 -34.901 20.320 1.00 61.89 142 PRO A N 1
ATOM 672 C CA . PRO A 1 86 ? -2.878 -33.435 20.241 1.00 61.79 142 PRO A CA 1
ATOM 673 C C . PRO A 1 86 ? -3.349 -32.724 21.505 1.00 61.38 142 PRO A C 1
ATOM 674 O O . PRO A 1 86 ? -3.636 -33.346 22.531 1.00 60.91 142 PRO A O 1
ATOM 678 N N . TYR A 1 87 ? -3.414 -31.403 21.408 1.00 61.08 143 TYR A N 1
ATOM 679 C CA . TYR A 1 87 ? -3.894 -30.568 22.495 1.00 61.79 143 TYR A CA 1
ATOM 680 C C . TYR A 1 87 ? -5.314 -30.243 22.048 1.00 62.12 143 TYR A C 1
ATOM 681 O O . TYR A 1 87 ? -6.287 -30.597 22.714 1.00 62.89 143 TYR A O 1
ATOM 690 N N . ASN A 1 88 ? -5.410 -29.578 20.899 1.00 61.86 144 ASN A N 1
ATOM 691 C CA . ASN A 1 88 ? -6.689 -29.224 20.292 1.00 61.19 144 ASN A CA 1
ATOM 692 C C . ASN A 1 88 ? -6.496 -29.246 18.773 1.00 60.26 144 ASN A C 1
ATOM 693 O O . ASN A 1 88 ? -5.441 -28.861 18.269 1.00 60.30 144 ASN A O 1
ATOM 698 N N . PRO A 1 89 ? -7.519 -29.698 18.030 1.00 59.53 145 PRO A N 1
ATOM 699 C CA . PRO A 1 89 ? -7.551 -29.816 16.564 1.00 58.63 145 PRO A CA 1
ATOM 700 C C . PRO A 1 89 ? -6.829 -28.738 15.753 1.00 56.68 145 PRO A C 1
ATOM 701 O O . PRO A 1 89 ? -5.975 -29.046 14.918 1.00 55.30 145 PRO A O 1
ATOM 705 N N . GLN A 1 90 ? -7.185 -27.480 15.994 1.00 54.36 146 GLN A N 1
ATOM 706 C CA . GLN A 1 90 ? -6.590 -26.363 15.271 1.00 52.78 146 GLN A CA 1
ATOM 707 C C . GLN A 1 90 ? -5.090 -26.195 15.514 1.00 51.73 146 GLN A C 1
ATOM 708 O O . GLN A 1 90 ? -4.346 -25.863 14.595 1.00 50.88 146 GLN A O 1
ATOM 714 N N . SER A 1 91 ? -4.643 -26.423 16.745 1.00 50.07 147 SER A N 1
ATOM 715 C CA . SER A 1 91 ? -3.222 -26.288 17.056 1.00 48.52 147 SER A CA 1
ATOM 716 C C . SER A 1 91 ? -2.403 -27.331 16.307 1.00 47.20 147 SER A C 1
ATOM 717 O O . SER A 1 91 ? -1.350 -27.024 15.746 1.00 47.66 147 SER A O 1
ATOM 720 N N . GLN A 1 92 ? -2.892 -28.566 16.297 1.00 45.48 148 GLN A N 1
ATOM 721 C CA . GLN A 1 92 ? -2.190 -29.651 15.626 1.00 43.77 148 GLN A CA 1
ATOM 722 C C . GLN A 1 92 ? -2.019 -29.311 14.149 1.00 41.35 148 GLN A C 1
ATOM 723 O O . GLN A 1 92 ? -1.025 -29.679 13.530 1.00 39.88 148 GLN A O 1
ATOM 729 N N . GLY A 1 93 ? -2.988 -28.591 13.594 1.00 39.01 149 GLY A N 1
ATOM 730 C CA . GLY A 1 93 ? -2.903 -28.209 12.197 1.00 38.55 149 GLY A CA 1
ATOM 731 C C . GLY A 1 93 ? -1.701 -27.307 11.983 1.00 37.80 149 GLY A C 1
ATOM 732 O O . GLY A 1 93 ? -0.836 -27.590 11.157 1.00 37.18 149 GLY A O 1
ATOM 733 N N . VAL A 1 94 ? -1.649 -26.218 12.745 1.00 35.44 150 VAL A N 1
ATOM 734 C CA . VAL A 1 94 ? -0.554 -25.262 12.665 1.00 32.84 150 VAL A CA 1
ATOM 735 C C . VAL A 1 94 ? 0.813 -25.950 12.810 1.00 30.81 150 VAL A C 1
ATOM 736 O O . VAL A 1 94 ? 1.719 -25.720 12.013 1.00 31.15 150 VAL A O 1
ATOM 740 N N . VAL A 1 95 ? 0.945 -26.800 13.820 1.00 29.45 151 VAL A N 1
ATOM 741 C CA . VAL A 1 95 ? 2.191 -27.513 14.091 1.00 29.54 151 VAL A CA 1
ATOM 742 C C . VAL A 1 95 ? 2.666 -28.426 12.968 1.00 29.70 151 VAL A C 1
ATOM 743 O O . VAL A 1 95 ? 3.857 -28.461 12.653 1.00 28.27 151 VAL A O 1
ATOM 747 N N . GLU A 1 96 ? 1.736 -29.173 12.382 1.00 31.41 152 GLU A N 1
ATOM 748 C CA . GLU A 1 96 ? 2.052 -30.093 11.296 1.00 33.45 152 GLU A CA 1
ATOM 749 C C . GLU A 1 96 ? 2.569 -29.324 10.088 1.00 32.70 152 GLU A C 1
ATOM 750 O O . GLU A 1 96 ? 3.589 -29.678 9.500 1.00 32.06 152 GLU A O 1
ATOM 756 N N . ARG A 1 97 ? 1.847 -28.277 9.713 1.00 32.12 153 ARG A N 1
ATOM 757 C CA . ARG A 1 97 ? 2.240 -27.458 8.577 1.00 32.73 153 ARG A CA 1
ATOM 758 C C . ARG A 1 97 ? 3.613 -26.812 8.794 1.00 31.45 153 ARG A C 1
ATOM 759 O O . ARG A 1 97 ? 4.428 -26.757 7.876 1.00 31.74 153 ARG A O 1
ATOM 767 N N . ALA A 1 98 ? 3.867 -26.328 10.005 1.00 29.63 154 ALA A N 1
ATOM 768 C CA . ALA A 1 98 ? 5.146 -25.692 10.313 1.00 29.42 154 ALA A CA 1
ATOM 769 C C . ALA A 1 98 ? 6.318 -26.652 10.125 1.00 27.72 154 ALA A C 1
ATOM 770 O O . ALA A 1 98 ? 7.342 -26.276 9.567 1.00 29.68 154 ALA A O 1
ATOM 772 N N . HIS A 1 99 ? 6.179 -27.886 10.592 1.00 25.32 155 HIS A N 1
ATOM 773 C CA . HIS A 1 99 ? 7.258 -28.862 10.448 1.00 27.54 155 HIS A CA 1
ATOM 774 C C . HIS A 1 99 ? 7.536 -29.160 8.985 1.00 29.54 155 HIS A C 1
ATOM 775 O O . HIS A 1 99 ? 8.679 -29.370 8.590 1.00 28.85 155 HIS A O 1
ATOM 782 N N . ARG A 1 100 ? 6.475 -29.180 8.188 1.00 30.59 156 ARG A N 1
ATOM 783 C CA . ARG A 1 100 ? 6.579 -29.448 6.759 1.00 32.66 156 ARG A CA 1
ATOM 784 C C . ARG A 1 100 ? 7.268 -28.271 6.077 1.00 30.01 156 ARG A C 1
ATOM 785 O O . ARG A 1 100 ? 8.209 -28.449 5.310 1.00 29.26 156 ARG A O 1
ATOM 793 N N . ASP A 1 101 ? 6.798 -27.067 6.378 1.00 28.84 157 ASP A N 1
ATOM 794 C CA . ASP A 1 101 ? 7.362 -25.855 5.804 1.00 28.67 157 ASP A CA 1
ATOM 795 C C . ASP A 1 101 ? 8.827 -25.678 6.208 1.00 28.91 157 ASP A C 1
ATOM 796 O O . ASP A 1 101 ? 9.636 -25.171 5.435 1.00 30.40 157 ASP A O 1
ATOM 801 N N . LEU A 1 102 ? 9.160 -26.093 7.424 1.00 26.83 158 LEU A N 1
ATOM 802 C CA . LEU A 1 102 ? 10.520 -25.979 7.914 1.00 25.69 158 LEU A CA 1
ATOM 803 C C . LEU A 1 102 ? 11.414 -26.907 7.113 1.00 26.53 158 LEU A C 1
ATOM 804 O O . LEU A 1 102 ? 12.527 -26.541 6.725 1.00 24.42 158 LEU A O 1
ATOM 809 N N . LYS A 1 103 ? 10.923 -28.121 6.880 1.00 26.41 159 LYS A N 1
ATOM 810 C CA . LYS A 1 103 ? 11.676 -29.104 6.126 1.00 27.70 159 LYS A CA 1
ATOM 811 C C . LYS A 1 103 ? 11.867 -28.645 4.681 1.00 27.24 159 LYS A C 1
ATOM 812 O O . LYS A 1 103 ? 12.893 -28.931 4.075 1.00 28.22 159 LYS A O 1
ATOM 818 N N . ASP A 1 104 ? 10.898 -27.910 4.144 1.00 26.67 160 ASP A N 1
ATOM 819 C CA . ASP A 1 104 ? 11.002 -27.394 2.781 1.00 26.55 160 ASP A CA 1
ATOM 820 C C . ASP A 1 104 ? 12.090 -26.315 2.720 1.00 25.69 160 ASP A C 1
ATOM 821 O O . ASP A 1 104 ? 12.887 -26.281 1.786 1.00 23.33 160 ASP A O 1
ATOM 826 N N . ARG A 1 105 ? 12.128 -25.439 3.724 1.00 24.39 161 ARG A N 1
ATOM 827 C CA . ARG A 1 105 ? 13.128 -24.373 3.756 1.00 23.49 161 ARG A CA 1
ATOM 828 C C . ARG A 1 105 ? 14.520 -24.965 3.963 1.00 22.56 161 ARG A C 1
ATOM 829 O O . ARG A 1 105 ? 15.501 -24.508 3.374 1.00 21.04 161 ARG A O 1
ATOM 837 N N . LEU A 1 106 ? 14.591 -25.986 4.806 1.00 22.20 162 LEU A N 1
ATOM 838 C CA . LEU A 1 106 ? 15.843 -26.672 5.092 1.00 24.37 162 LEU A CA 1
ATOM 839 C C . LEU A 1 106 ? 16.386 -27.256 3.795 1.00 25.27 162 LEU A C 1
ATOM 840 O O . LEU A 1 106 ? 17.565 -27.106 3.478 1.00 26.23 162 LEU A O 1
ATOM 845 N N . ALA A 1 107 ? 15.523 -27.911 3.032 1.00 26.74 163 ALA A N 1
ATOM 846 C CA . ALA A 1 107 ? 15.953 -28.497 1.770 1.00 26.77 163 ALA A CA 1
ATOM 847 C C . ALA A 1 107 ? 16.525 -27.422 0.860 1.00 28.48 163 ALA A C 1
ATOM 848 O O . ALA A 1 107 ? 17.448 -27.676 0.092 1.00 30.48 163 ALA A O 1
ATOM 850 N N . ALA A 1 108 ? 15.982 -26.216 0.941 1.00 28.71 164 ALA A N 1
ATOM 851 C CA . ALA A 1 108 ? 16.468 -25.143 0.093 1.00 28.44 164 ALA A CA 1
ATOM 852 C C . ALA A 1 108 ? 17.795 -24.548 0.547 1.00 28.94 164 ALA A C 1
ATOM 853 O O . ALA A 1 108 ? 18.730 -24.433 -0.242 1.00 31.42 164 ALA A O 1
ATOM 855 N N . TYR A 1 109 ? 17.893 -24.195 1.823 1.00 27.74 165 TYR A N 1
ATOM 856 C CA . TYR A 1 109 ? 19.097 -23.556 2.329 1.00 26.75 165 TYR A CA 1
ATOM 857 C C . TYR A 1 109 ? 20.335 -24.402 2.615 1.00 26.85 165 TYR A C 1
ATOM 858 O O . TYR A 1 109 ? 21.441 -23.872 2.620 1.00 25.78 165 TYR A O 1
ATOM 867 N N . GLN A 1 110 ? 20.169 -25.703 2.839 1.00 25.93 166 GLN A N 1
ATOM 868 C CA . GLN A 1 110 ? 21.312 -26.554 3.149 1.00 27.21 166 GLN A CA 1
ATOM 869 C C . GLN A 1 110 ? 22.405 -26.488 2.085 1.00 27.05 166 GLN A C 1
ATOM 870 O O . GLN A 1 110 ? 23.593 -26.544 2.399 1.00 26.59 166 GLN A O 1
ATOM 876 N N . GLY A 1 111 ? 22.001 -26.363 0.828 1.00 26.38 167 GLY A N 1
ATOM 877 C CA . GLY A 1 111 ? 22.975 -26.283 -0.243 1.00 26.60 167 GLY A CA 1
ATOM 878 C C . GLY A 1 111 ? 23.634 -24.919 -0.354 1.00 26.29 167 GLY A C 1
ATOM 879 O O . GLY A 1 111 ? 24.565 -24.747 -1.136 1.00 25.81 167 GLY A O 1
ATOM 880 N N . ASP A 1 112 ? 23.166 -23.945 0.423 1.00 24.91 168 ASP A N 1
ATOM 881 C CA . ASP A 1 112 ? 23.744 -22.596 0.369 1.00 25.11 168 ASP A CA 1
ATOM 882 C C . ASP A 1 112 ? 24.673 -22.314 1.558 1.00 25.32 168 ASP A C 1
ATOM 883 O O . ASP A 1 112 ? 25.362 -21.288 1.581 1.00 25.02 168 ASP A O 1
ATOM 888 N N . CYS A 1 113 ? 24.678 -23.210 2.544 1.00 24.56 169 CYS A N 1
ATOM 889 C CA . CYS A 1 113 ? 25.489 -23.029 3.749 1.00 24.44 169 CYS A CA 1
ATOM 890 C C . CYS A 1 113 ? 26.421 -24.201 4.025 1.00 25.15 169 CYS A C 1
ATOM 891 O O . CYS A 1 113 ? 26.168 -25.329 3.601 1.00 23.78 169 CYS A O 1
ATOM 894 N N . GLU A 1 114 ? 27.477 -23.932 4.780 1.00 26.41 170 GLU A N 1
ATOM 895 C CA . GLU A 1 114 ? 28.437 -24.966 5.136 1.00 27.91 170 GLU A CA 1
ATOM 896 C C . GLU A 1 114 ? 27.896 -25.861 6.241 1.00 26.01 170 GLU A C 1
ATOM 897 O O . GLU A 1 114 ? 28.178 -27.054 6.286 1.00 27.10 170 GLU A O 1
ATOM 903 N N . THR A 1 115 ? 27.109 -25.269 7.131 1.00 24.28 171 THR A N 1
ATOM 904 C CA . THR A 1 115 ? 26.568 -25.986 8.276 1.00 21.67 171 THR A CA 1
ATOM 905 C C . THR A 1 115 ? 25.051 -26.067 8.270 1.00 21.62 171 THR A C 1
ATOM 906 O O . THR A 1 115 ? 24.373 -25.211 7.700 1.00 20.35 171 THR A O 1
ATOM 910 N N . VAL A 1 116 ? 24.528 -27.092 8.930 1.00 20.55 172 VAL A N 1
ATOM 911 C CA . VAL A 1 116 ? 23.088 -27.287 9.035 1.00 23.21 172 VAL A CA 1
ATOM 912 C C . VAL A 1 116 ? 22.497 -26.221 9.957 1.00 22.70 172 VAL A C 1
ATOM 913 O O . VAL A 1 116 ? 21.372 -25.769 9.751 1.00 24.04 172 VAL A O 1
ATOM 917 N N . GLU A 1 117 ? 23.256 -25.825 10.975 1.00 23.59 173 GLU A N 1
ATOM 918 C CA . GLU A 1 117 ? 22.782 -24.816 11.909 1.00 23.20 173 GLU A CA 1
ATOM 919 C C . GLU A 1 117 ? 22.564 -23.466 11.215 1.00 23.33 173 GLU A C 1
ATOM 920 O O . GLU A 1 117 ? 21.610 -22.761 11.527 1.00 22.94 173 GLU A O 1
ATOM 926 N N . ALA A 1 118 ? 23.432 -23.104 10.276 1.00 20.98 174 ALA A N 1
ATOM 927 C CA . ALA A 1 118 ? 23.254 -21.845 9.560 1.00 21.26 174 ALA A CA 1
ATOM 928 C C . ALA A 1 118 ? 22.050 -21.997 8.621 1.00 22.09 174 ALA A C 1
ATOM 929 O O . ALA A 1 118 ? 21.298 -21.048 8.392 1.00 19.72 174 ALA A O 1
ATOM 931 N N . ALA A 1 119 ? 21.874 -23.193 8.070 1.00 20.22 175 ALA A N 1
ATOM 932 C CA . ALA A 1 119 ? 20.742 -23.448 7.187 1.00 20.56 175 ALA A CA 1
ATOM 933 C C . ALA A 1 119 ? 19.436 -23.360 7.982 1.00 19.52 175 ALA A C 1
ATOM 934 O O . ALA A 1 119 ? 18.429 -22.866 7.472 1.00 19.38 175 ALA A O 1
ATOM 936 N N . LEU A 1 120 ? 19.460 -23.835 9.226 1.00 18.08 176 LEU A N 1
ATOM 937 C CA . LEU A 1 120 ? 18.277 -23.815 10.089 1.00 19.45 176 LEU A CA 1
ATOM 938 C C . LEU A 1 120 ? 17.879 -22.375 10.443 1.00 19.16 176 LEU A C 1
ATOM 939 O O . LEU A 1 120 ? 16.700 -22.023 10.451 1.00 17.94 176 LEU A O 1
ATOM 944 N N . SER A 1 121 ? 18.870 -21.545 10.740 1.00 20.33 177 SER A N 1
ATOM 945 C CA . SER A 1 121 ? 18.622 -20.142 11.056 1.00 20.68 177 SER A CA 1
ATOM 946 C C . SER A 1 121 ? 17.921 -19.447 9.890 1.00 20.55 177 SER A C 1
ATOM 947 O O . SER A 1 121 ? 16.932 -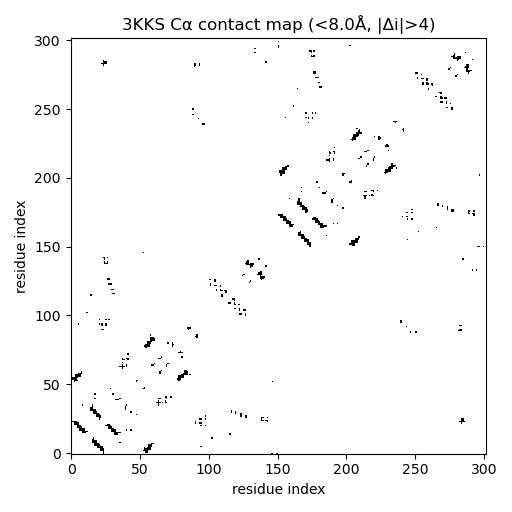18.740 10.077 1.00 22.21 177 SER A O 1
ATOM 950 N N . LEU A 1 122 ? 18.435 -19.636 8.682 1.00 19.73 178 LEU A N 1
ATOM 951 C CA . LEU A 1 122 ? 17.819 -19.003 7.519 1.00 20.19 178 LEU A CA 1
ATOM 952 C C . LEU A 1 122 ? 16.420 -19.557 7.267 1.00 19.95 178 LEU A C 1
ATOM 953 O O . LEU A 1 122 ? 15.533 -18.833 6.821 1.00 20.28 178 LEU A O 1
ATOM 958 N N . ALA A 1 123 ? 16.231 -20.844 7.542 1.00 17.08 179 ALA A N 1
ATOM 959 C CA . ALA A 1 123 ? 14.929 -21.466 7.347 1.00 19.46 179 ALA A CA 1
ATOM 960 C C . ALA A 1 123 ? 13.906 -20.862 8.313 1.00 21.18 179 ALA A C 1
ATOM 961 O O . ALA A 1 123 ? 12.738 -20.703 7.958 1.00 22.43 179 ALA A O 1
ATOM 963 N N . LEU A 1 124 ? 14.349 -20.519 9.526 1.00 19.55 180 LEU A N 1
ATOM 964 C CA . LEU A 1 124 ? 13.459 -19.943 10.534 1.00 19.59 180 LEU A CA 1
ATOM 965 C C . LEU A 1 124 ? 13.124 -18.486 10.235 1.00 19.23 180 LEU A C 1
ATOM 966 O O . LEU A 1 124 ? 12.007 -18.039 10.463 1.00 19.73 180 LEU A O 1
ATOM 971 N N . VAL A 1 125 ? 14.110 -17.747 9.748 1.00 17.82 181 VAL A N 1
ATOM 972 C CA . VAL A 1 125 ? 13.928 -16.353 9.387 1.00 20.33 181 VAL A CA 1
ATOM 973 C C . VAL A 1 125 ? 12.890 -16.269 8.263 1.00 22.29 181 VAL A C 1
ATOM 974 O O . VAL A 1 125 ? 12.040 -15.376 8.238 1.00 19.89 181 VAL A O 1
ATOM 978 N N . SER A 1 126 ? 12.994 -17.214 7.334 1.00 21.26 182 SER A N 1
ATOM 979 C CA . SER A 1 126 ? 12.103 -17.312 6.189 1.00 23.42 182 SER A CA 1
ATOM 980 C C . SER A 1 126 ? 10.667 -17.568 6.634 1.00 22.71 182 SER A C 1
ATOM 981 O O . SER A 1 126 ? 9.736 -16.897 6.189 1.00 23.75 182 SER A O 1
ATOM 984 N N . LEU A 1 127 ? 10.494 -18.553 7.505 1.00 22.41 183 LEU A N 1
ATOM 985 C CA . LEU A 1 127 ? 9.176 -18.916 8.010 1.00 22.88 183 LEU A CA 1
ATOM 986 C C . LEU A 1 127 ? 8.539 -17.840 8.858 1.00 23.56 183 LEU A C 1
ATOM 987 O O . LEU A 1 127 ? 7.347 -17.565 8.738 1.00 23.59 183 LEU A O 1
ATOM 992 N N . ASN A 1 128 ? 9.341 -17.224 9.715 1.00 23.18 184 ASN A N 1
ATOM 993 C CA . ASN A 1 128 ? 8.836 -16.221 10.629 1.00 23.32 184 ASN A CA 1
ATOM 994 C C . ASN A 1 128 ? 8.768 -14.786 10.159 1.00 24.66 184 ASN A C 1
ATOM 995 O O . ASN A 1 128 ? 7.892 -14.034 10.594 1.00 24.17 184 ASN A O 1
ATOM 1000 N N . LYS A 1 129 ? 9.677 -14.408 9.269 1.00 26.11 185 LYS A N 1
ATOM 1001 C CA . LYS A 1 129 ? 9.744 -13.034 8.812 1.00 26.66 185 LYS A CA 1
ATOM 1002 C C . LYS A 1 129 ? 9.603 -12.786 7.317 1.00 27.33 185 LYS A C 1
ATOM 1003 O O . LYS A 1 129 ? 9.491 -11.636 6.904 1.00 27.15 185 LYS A O 1
ATOM 1009 N N . LYS A 1 130 ? 9.604 -13.830 6.496 1.00 26.83 186 LYS A N 1
ATOM 1010 C CA . LYS A 1 130 ? 9.528 -13.594 5.057 1.00 27.39 186 LYS A CA 1
ATOM 1011 C C . LYS A 1 130 ? 8.297 -14.112 4.335 1.00 28.41 186 LYS A C 1
ATOM 1012 O O . LYS A 1 130 ? 8.331 -14.360 3.132 1.00 29.89 186 LYS A O 1
ATOM 1018 N N . ARG A 1 131 ? 7.208 -14.271 5.072 1.00 28.57 187 ARG A N 1
ATOM 1019 C CA . ARG A 1 131 ? 5.954 -14.723 4.495 1.00 30.00 187 ARG A CA 1
ATOM 1020 C C . ARG A 1 131 ? 4.846 -14.053 5.292 1.00 31.54 187 ARG A C 1
ATOM 1021 O O . ARG A 1 131 ? 4.979 -13.831 6.498 1.00 30.14 187 ARG A O 1
ATOM 1029 N N . GLY A 1 132 ? 3.765 -13.708 4.609 1.00 33.52 188 GLY A N 1
ATOM 1030 C CA . GLY A 1 132 ? 2.652 -13.068 5.276 1.00 36.06 188 GLY A CA 1
ATOM 1031 C C . GLY A 1 132 ? 1.434 -13.959 5.228 1.00 37.78 188 GLY A C 1
ATOM 1032 O O . GLY A 1 132 ? 1.415 -14.976 4.533 1.00 38.94 188 GLY A O 1
ATOM 1033 N N . GLY A 1 133 ? 0.407 -13.593 5.972 1.00 39.23 189 GLY A N 1
ATOM 1034 C CA . GLY A 1 133 ? -0.788 -14.399 5.945 1.00 41.59 189 GLY A CA 1
ATOM 1035 C C . GLY A 1 133 ? -1.973 -13.609 5.456 1.00 42.29 189 GLY A C 1
ATOM 1036 O O . GLY A 1 133 ? -2.224 -13.452 4.268 1.00 46.83 189 GLY A O 1
ATOM 1037 N N . ILE A 1 134 ? -2.700 -13.112 6.431 1.00 41.46 190 ILE A N 1
ATOM 1038 C CA . ILE A 1 134 ? -3.897 -12.329 6.250 1.00 41.08 190 ILE A CA 1
ATOM 1039 C C . ILE A 1 134 ? -3.451 -10.971 6.779 1.00 40.49 190 ILE A C 1
ATOM 1040 O O . ILE A 1 134 ? -2.869 -10.905 7.857 1.00 39.83 190 ILE A O 1
ATOM 1045 N N . GLY A 1 135 ? -3.677 -9.898 6.026 1.00 40.81 191 GLY A N 1
ATOM 1046 C CA . GLY A 1 135 ? -3.229 -8.594 6.487 1.00 40.81 191 GLY A CA 1
ATOM 1047 C C . GLY A 1 135 ? -1.734 -8.440 6.251 1.00 40.38 191 GLY A C 1
ATOM 1048 O O . GLY A 1 135 ? -1.102 -7.505 6.755 1.00 40.79 191 GLY A O 1
ATOM 1049 N N . GLY A 1 136 ? -1.173 -9.373 5.482 1.00 39.44 192 GLY A N 1
ATOM 1050 C CA . GLY A 1 136 ? 0.248 -9.350 5.170 1.00 37.24 192 GLY A CA 1
ATOM 1051 C C . GLY A 1 136 ? 1.147 -9.503 6.385 1.00 37.01 192 GLY A C 1
ATOM 1052 O O . GLY A 1 136 ? 2.354 -9.294 6.305 1.00 38.24 192 GLY A O 1
ATOM 1053 N N . HIS A 1 137 ? 0.559 -9.886 7.512 1.00 35.71 193 HIS A N 1
ATOM 1054 C CA . HIS A 1 137 ? 1.300 -10.049 8.759 1.00 34.07 193 HIS A CA 1
ATOM 1055 C C . HIS A 1 137 ? 2.154 -11.308 8.827 1.00 31.41 193 HIS A C 1
ATOM 1056 O O . HIS A 1 137 ? 1.654 -12.422 8.647 1.00 28.82 193 HIS A O 1
ATOM 1063 N N . THR A 1 138 ? 3.442 -11.120 9.100 1.00 28.61 194 THR A N 1
ATOM 1064 C CA . THR A 1 138 ? 4.371 -12.235 9.239 1.00 26.61 194 THR A CA 1
ATOM 1065 C C . THR A 1 138 ? 4.115 -12.892 10.594 1.00 25.77 194 THR A C 1
ATOM 1066 O O . THR A 1 138 ? 3.644 -12.240 11.528 1.00 26.89 194 THR A O 1
ATOM 1070 N N . PRO A 1 139 ? 4.414 -14.194 10.717 1.00 24.46 195 PRO A N 1
ATOM 1071 C CA . PRO A 1 139 ? 4.203 -14.882 11.989 1.00 25.30 195 PRO A CA 1
ATOM 1072 C C . PRO A 1 139 ? 4.914 -14.131 13.107 1.00 26.29 195 PRO A C 1
ATOM 1073 O O . PRO A 1 139 ? 4.453 -14.099 14.244 1.00 27.97 195 PRO A O 1
ATOM 1077 N N . TYR A 1 140 ? 6.042 -13.523 12.765 1.00 27.13 196 TYR A N 1
ATOM 1078 C CA . TYR A 1 140 ? 6.827 -12.763 13.723 1.00 28.43 196 TYR A CA 1
ATOM 1079 C C . TYR A 1 140 ? 6.062 -11.539 14.216 1.00 29.44 196 TYR A C 1
ATOM 1080 O O . TYR A 1 140 ? 6.088 -11.224 15.411 1.00 30.96 196 TYR A O 1
ATOM 1089 N N . GLU A 1 141 ? 5.386 -10.851 13.298 1.00 29.43 197 GLU A N 1
ATOM 1090 C CA . GLU A 1 141 ? 4.616 -9.656 13.648 1.00 31.25 197 GLU A CA 1
ATOM 1091 C C . GLU A 1 141 ? 3.435 -10.024 14.531 1.00 30.75 197 GLU A C 1
ATOM 1092 O O . GLU A 1 141 ? 3.107 -9.312 15.475 1.00 31.56 197 GLU A O 1
ATOM 1098 N N . ILE A 1 142 ? 2.799 -11.144 14.217 1.00 29.85 198 ILE A N 1
ATOM 1099 C CA . ILE A 1 142 ? 1.657 -11.614 14.977 1.00 26.78 198 ILE A CA 1
ATOM 1100 C C . ILE A 1 142 ? 2.059 -11.913 16.417 1.00 27.35 198 ILE A C 1
ATOM 1101 O O . ILE A 1 142 ? 1.379 -11.500 17.357 1.00 25.70 198 ILE A O 1
ATOM 1106 N N . TYR A 1 143 ? 3.162 -12.637 16.587 1.00 26.62 199 TYR A N 1
ATOM 1107 C CA . TYR A 1 143 ? 3.646 -12.977 17.918 1.00 26.85 199 TYR A CA 1
ATOM 1108 C C . TYR A 1 143 ? 3.976 -11.705 18.682 1.00 28.82 199 TYR A C 1
ATOM 1109 O O . TYR A 1 143 ? 3.587 -11.544 19.841 1.00 29.54 199 TYR A O 1
ATOM 1118 N N . LEU A 1 144 ? 4.713 -10.816 18.027 1.00 29.98 200 LEU A N 1
ATOM 1119 C CA . LEU A 1 144 ? 5.104 -9.549 18.622 1.00 33.79 200 LEU A CA 1
ATOM 1120 C C . LEU A 1 144 ? 3.878 -8.784 19.084 1.00 35.50 200 LEU A C 1
ATOM 1121 O O . LEU A 1 144 ? 3.898 -8.131 20.126 1.00 35.42 200 LEU A O 1
ATOM 1126 N N . GLU A 1 145 ? 2.812 -8.865 18.299 1.00 35.70 201 GLU A N 1
ATOM 1127 C CA . GLU A 1 145 ? 1.583 -8.164 18.630 1.00 37.91 201 GLU A CA 1
ATOM 1128 C C . GLU A 1 145 ? 0.934 -8.773 19.861 1.00 36.88 201 GLU A C 1
ATOM 1129 O O . GLU A 1 145 ? 0.512 -8.049 20.760 1.00 37.72 201 GLU A O 1
ATOM 1135 N N . SER A 1 146 ? 0.855 -10.099 19.909 1.00 36.08 202 SER A N 1
ATOM 1136 C CA . SER A 1 146 ? 0.257 -10.769 21.060 1.00 36.36 202 SER A CA 1
ATOM 1137 C C . SER A 1 146 ? 1.066 -10.404 22.304 1.00 37.15 202 SER A C 1
ATOM 1138 O O . SER A 1 146 ? 0.537 -10.318 23.407 1.00 37.54 202 SER A O 1
ATOM 1141 N N . GLU A 1 147 ? 2.356 -10.172 22.105 1.00 38.06 203 GLU A N 1
ATOM 1142 C CA . GLU A 1 147 ? 3.253 -9.807 23.190 1.00 39.60 203 GLU A CA 1
ATOM 1143 C C . GLU A 1 147 ? 2.908 -8.383 23.644 1.00 40.15 203 GLU A C 1
ATOM 1144 O O . GLU A 1 147 ? 2.734 -8.118 24.835 1.00 39.91 203 GLU A O 1
ATOM 1150 N N . HIS A 1 148 ? 2.789 -7.475 22.683 1.00 39.15 204 HIS A N 1
ATOM 1151 C CA . HIS A 1 148 ? 2.463 -6.083 22.962 1.00 40.31 204 HIS A CA 1
ATOM 1152 C C . HIS A 1 148 ? 1.152 -5.891 23.731 1.00 42.03 204 HIS A C 1
ATOM 1153 O O . HIS A 1 148 ? 1.076 -5.071 24.651 1.00 41.48 204 HIS A O 1
ATOM 1160 N N . THR A 1 149 ? 0.117 -6.636 23.354 1.00 43.27 205 THR A N 1
ATOM 1161 C CA . THR A 1 149 ? -1.173 -6.505 24.019 1.00 45.97 205 THR A CA 1
ATOM 1162 C C . THR A 1 149 ? -1.119 -7.054 25.429 1.00 47.80 205 THR A C 1
ATOM 1163 O O . THR A 1 149 ? -2.008 -6.821 26.246 1.00 48.06 205 THR A O 1
ATOM 1167 N N . LYS A 1 150 ? -0.064 -7.791 25.717 1.00 49.33 206 LYS A N 1
ATOM 1168 C CA . LYS A 1 150 ? 0.071 -8.351 27.035 1.00 51.01 206 LYS A CA 1
ATOM 1169 C C . LYS A 1 150 ? 1.038 -7.515 27.854 1.00 51.78 206 LYS A C 1
ATOM 1170 O O . LYS A 1 150 ? 0.755 -7.313 29.048 1.00 52.84 206 LYS A O 1
ATOM 1176 N N . GLY B 1 1 ? -5.690 -21.980 -1.827 1.00 37.25 57 GLY B N 1
ATOM 1177 C CA . GLY B 1 1 ? -4.572 -21.665 -2.770 1.00 35.18 57 GLY B CA 1
ATOM 1178 C C . GLY B 1 1 ? -4.713 -22.498 -4.029 1.00 35.84 57 GLY B C 1
ATOM 1179 O O . GLY B 1 1 ? -4.896 -21.968 -5.123 1.00 37.23 57 GLY B O 1
ATOM 1180 N N . SER B 1 2 ? -4.636 -23.816 -3.867 1.00 35.70 58 SER B N 1
ATOM 1181 C CA . SER B 1 2 ? -4.759 -24.743 -4.985 1.00 33.43 58 SER B CA 1
ATOM 1182 C C . SER B 1 2 ? -6.209 -25.211 -5.154 1.00 32.18 58 SER B C 1
ATOM 1183 O O . SER B 1 2 ? -6.571 -25.803 -6.172 1.00 31.56 58 SER B O 1
ATOM 1186 N N . HIS B 1 3 ? -7.027 -24.951 -4.140 1.00 29.13 59 HIS B N 1
ATOM 1187 C CA . HIS B 1 3 ? -8.438 -25.313 -4.153 1.00 28.38 59 HIS B CA 1
ATOM 1188 C C . HIS B 1 3 ? -8.677 -26.791 -4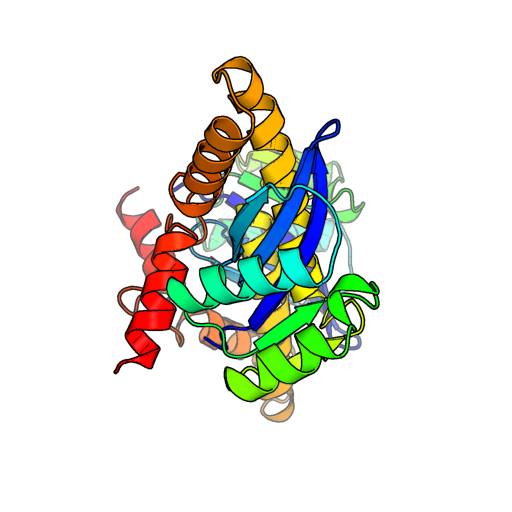.426 1.00 26.96 59 HIS B C 1
ATOM 1189 O O . HIS B 1 3 ? -9.521 -27.172 -5.230 1.00 25.47 59 HIS B O 1
ATOM 1196 N N . LEU B 1 4 ? -7.904 -27.619 -3.735 1.00 27.22 60 LEU B N 1
ATOM 1197 C CA . LEU B 1 4 ? -8.014 -29.064 -3.838 1.00 26.69 60 LEU B CA 1
ATOM 1198 C C . LEU B 1 4 ? -8.976 -29.497 -2.736 1.00 24.20 60 LEU B C 1
ATOM 1199 O O . LEU B 1 4 ? -8.745 -29.213 -1.562 1.00 24.57 60 LEU B O 1
ATOM 1204 N N . TRP B 1 5 ? -10.054 -30.173 -3.114 1.00 22.68 61 TRP B N 1
ATOM 1205 C CA . TRP B 1 5 ? -11.018 -30.661 -2.135 1.00 22.35 61 TRP B CA 1
ATOM 1206 C C . TRP B 1 5 ? -11.031 -32.186 -2.140 1.00 24.22 61 TRP B C 1
ATOM 1207 O O . TRP B 1 5 ? -10.950 -32.817 -3.196 1.00 23.98 61 TRP B O 1
ATOM 1218 N N . GLN B 1 6 ? -11.136 -32.776 -0.956 1.00 25.68 62 GLN B N 1
ATOM 1219 C CA . GLN B 1 6 ? -11.190 -34.222 -0.842 1.00 27.85 62 GLN B CA 1
ATOM 1220 C C . GLN B 1 6 ? -12.570 -34.589 -0.319 1.00 28.53 62 GLN B C 1
ATOM 1221 O O . GLN B 1 6 ? -13.052 -34.015 0.664 1.00 28.08 62 GLN B O 1
ATOM 1227 N N . MET B 1 7 ? -13.205 -35.545 -0.981 1.00 27.54 63 MET B N 1
ATOM 1228 C CA . MET B 1 7 ? -14.542 -35.958 -0.593 1.00 29.29 63 MET B CA 1
ATOM 1229 C C . MET B 1 7 ? -14.639 -37.426 -0.213 1.00 29.68 63 MET B C 1
ATOM 1230 O O . MET B 1 7 ? -13.928 -38.267 -0.749 1.00 29.38 63 MET B O 1
ATOM 1235 N N . ASP B 1 8 ? -15.537 -37.714 0.719 1.00 31.32 64 ASP B N 1
ATOM 1236 C CA . ASP B 1 8 ? -15.774 -39.067 1.190 1.00 33.27 64 ASP B CA 1
ATOM 1237 C C . ASP B 1 8 ? -17.174 -39.081 1.772 1.00 33.82 64 ASP B C 1
ATOM 1238 O O . ASP B 1 8 ? -17.678 -38.049 2.228 1.00 32.66 64 ASP B O 1
ATOM 1243 N N . ASN B 1 9 ? -17.802 -40.250 1.745 1.00 33.64 65 ASN B N 1
ATOM 1244 C CA . ASN B 1 9 ? -19.125 -40.406 2.317 1.00 33.58 65 ASN B CA 1
ATOM 1245 C C . ASN B 1 9 ? -18.910 -40.964 3.705 1.00 33.08 65 ASN B C 1
ATOM 1246 O O . ASN B 1 9 ? -17.941 -41.676 3.942 1.00 32.58 65 ASN B O 1
ATOM 1251 N N . THR B 1 10 ? -19.794 -40.621 4.628 1.00 33.86 66 THR B N 1
ATOM 1252 C CA . THR B 1 10 ? -19.694 -41.129 5.984 1.00 36.98 66 THR B CA 1
ATOM 1253 C C . THR B 1 10 ? -21.091 -41.423 6.491 1.00 38.09 66 THR B C 1
ATOM 1254 O O . THR B 1 10 ? -22.085 -41.112 5.836 1.00 38.10 66 THR B O 1
ATOM 1258 N N . HIS B 1 11 ? -21.156 -42.026 7.666 1.00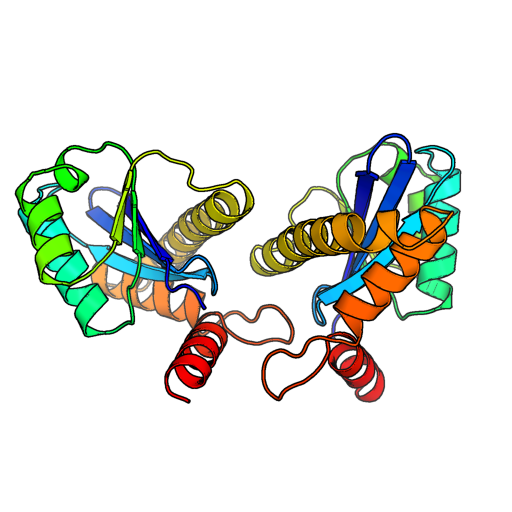 38.37 67 HIS B N 1
ATOM 1259 C CA . HIS B 1 11 ? -22.417 -42.376 8.284 1.00 40.02 67 HIS B CA 1
ATOM 1260 C C . HIS B 1 11 ? -22.451 -41.824 9.683 1.00 39.77 67 HIS B C 1
ATOM 1261 O O . HIS B 1 11 ? -21.497 -41.945 10.413 1.00 40.13 67 HIS B O 1
ATOM 1268 N N . TRP B 1 12 ? -23.563 -41.211 10.041 1.00 39.39 68 TRP B N 1
ATOM 1269 C CA . TRP B 1 12 ? -23.784 -40.672 11.374 1.00 38.44 68 TRP B CA 1
ATOM 1270 C C . TRP B 1 12 ? -25.120 -41.288 11.686 1.00 39.11 68 TRP B C 1
ATOM 1271 O O . TRP B 1 12 ? -26.116 -40.849 11.147 1.00 38.46 68 TRP B O 1
ATOM 1282 N N . ASN B 1 13 ? -25.146 -42.281 12.564 1.00 41.08 69 ASN B N 1
ATOM 1283 C CA . ASN B 1 13 ? -26.356 -43.072 12.872 1.00 43.42 69 ASN B CA 1
ATOM 1284 C C . ASN B 1 13 ? -26.551 -43.829 11.573 1.00 43.91 69 ASN B C 1
ATOM 1285 O O . ASN B 1 13 ? -25.668 -44.516 11.059 1.00 44.85 69 ASN B O 1
ATOM 1290 N N . LYS B 1 14 ? -27.732 -43.603 11.011 1.00 43.20 70 LYS B N 1
ATOM 1291 C CA . LYS B 1 14 ? -28.152 -44.225 9.770 1.00 43.16 70 LYS B CA 1
ATOM 1292 C C . LYS B 1 14 ? -28.116 -43.246 8.628 1.00 43.25 70 LYS B C 1
ATOM 1293 O O . LYS B 1 14 ? -28.217 -43.617 7.467 1.00 45.05 70 LYS B O 1
ATOM 1295 N N . THR B 1 15 ? -27.988 -41.979 8.970 1.00 41.37 71 THR B N 1
ATOM 1296 C CA . THR B 1 15 ? -27.952 -40.941 7.963 1.00 37.74 71 THR B CA 1
ATOM 1297 C C . THR B 1 15 ? -26.607 -41.005 7.267 1.00 34.22 71 THR B C 1
ATOM 1298 O O . THR B 1 15 ? -25.577 -41.170 7.916 1.00 30.73 71 THR B O 1
ATOM 1302 N N . ILE B 1 16 ? -26.632 -40.911 5.940 1.00 33.29 72 ILE B N 1
ATOM 1303 C CA . ILE B 1 16 ? -25.415 -40.926 5.128 1.00 31.50 72 ILE B CA 1
ATOM 1304 C C . ILE B 1 16 ? -25.036 -39.465 4.880 1.00 30.26 72 ILE B C 1
ATOM 1305 O O . ILE B 1 16 ? -25.882 -38.652 4.502 1.00 27.96 72 ILE B O 1
ATOM 1310 N N . ILE B 1 17 ? -23.769 -39.127 5.090 1.00 28.39 73 ILE B N 1
ATOM 1311 C CA . ILE B 1 17 ? -23.334 -37.752 4.898 1.00 27.15 73 ILE B CA 1
ATOM 1312 C C . ILE B 1 17 ? -22.121 -37.639 3.988 1.00 25.83 73 ILE B C 1
ATOM 1313 O O . ILE B 1 17 ? -21.058 -38.200 4.273 1.00 27.34 73 ILE B O 1
ATOM 1318 N N . TRP B 1 18 ? -22.292 -36.919 2.885 1.00 24.17 74 TRP B N 1
ATOM 1319 C CA . TRP B 1 18 ? -21.208 -36.695 1.939 1.00 23.58 74 TRP B CA 1
ATOM 1320 C C . TRP B 1 18 ? -20.400 -35.549 2.528 1.00 22.05 74 TRP B C 1
ATOM 1321 O O . TRP B 1 18 ? -20.969 -34.542 2.937 1.00 23.22 74 TRP B O 1
ATOM 1332 N N . VAL B 1 19 ? -19.081 -35.695 2.558 1.00 22.65 75 VAL B N 1
ATOM 1333 C CA . VAL B 1 19 ? -18.222 -34.674 3.142 1.00 22.37 75 VAL B CA 1
ATOM 1334 C C . VAL B 1 19 ? -17.075 -34.287 2.227 1.00 23.72 75 VAL B C 1
ATOM 1335 O O . VAL B 1 19 ? -16.402 -35.145 1.643 1.00 25.46 75 VAL B O 1
ATOM 1339 N N . ALA B 1 20 ? -16.862 -32.983 2.106 1.00 21.10 76 ALA B N 1
ATOM 1340 C CA . ALA B 1 20 ? -15.797 -32.450 1.275 1.00 19.98 76 ALA B CA 1
ATOM 1341 C C . ALA B 1 20 ? -14.996 -31.496 2.144 1.00 20.82 76 ALA B C 1
ATOM 1342 O O . ALA B 1 20 ? -15.565 -30.671 2.859 1.00 19.58 76 ALA B O 1
ATOM 1344 N N . VAL B 1 21 ? -13.675 -31.616 2.085 1.00 21.81 77 VAL B N 1
ATOM 1345 C CA . VAL B 1 21 ? -12.800 -30.764 2.873 1.00 22.54 77 VAL B CA 1
ATOM 1346 C C . VAL B 1 21 ? -11.791 -30.050 1.976 1.00 22.60 77 VAL B C 1
ATOM 1347 O O . VAL B 1 21 ? -11.119 -30.678 1.148 1.00 20.74 77 VAL B O 1
ATOM 1351 N N . GLU B 1 22 ? -11.698 -28.733 2.134 1.00 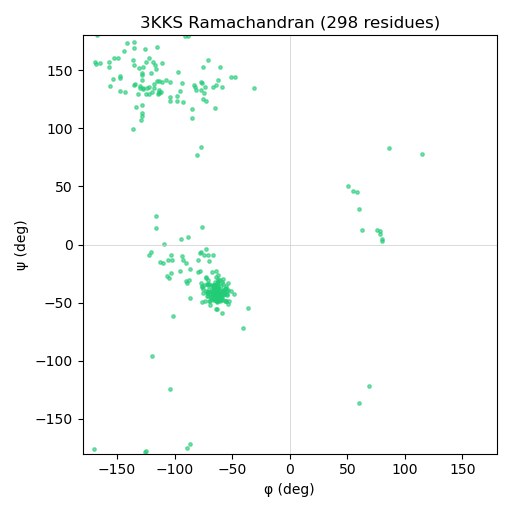21.75 78 GLU B N 1
ATOM 1352 C CA . GLU B 1 22 ? -10.756 -27.956 1.345 1.00 22.36 78 GLU B CA 1
ATOM 1353 C C . GLU B 1 22 ? -9.450 -28.063 2.121 1.00 22.63 78 GLU B C 1
ATOM 1354 O O . GLU B 1 22 ? -9.319 -27.484 3.189 1.00 22.88 78 GLU B O 1
ATOM 1360 N N . THR B 1 23 ? -8.495 -28.807 1.569 1.00 22.81 79 THR B N 1
ATOM 1361 C CA . THR B 1 23 ? -7.216 -29.062 2.231 1.00 25.97 79 THR B CA 1
ATOM 1362 C C . THR B 1 23 ? -6.416 -27.854 2.700 1.00 27.41 79 THR B C 1
ATOM 1363 O O . THR B 1 23 ? -5.826 -27.883 3.776 1.00 29.91 79 THR B O 1
ATOM 1367 N N . ASN B 1 24 ? -6.394 -26.787 1.920 1.00 27.85 80 ASN B N 1
ATOM 1368 C CA . ASN B 1 24 ? -5.624 -25.623 2.337 1.00 27.90 80 ASN B CA 1
ATOM 1369 C C . ASN B 1 24 ? -6.159 -24.972 3.616 1.00 27.76 80 ASN B C 1
ATOM 1370 O O . ASN B 1 24 ? -5.431 -24.816 4.600 1.00 26.65 80 ASN B O 1
ATOM 1375 N N . SER B 1 25 ? -7.434 -24.606 3.608 1.00 24.57 81 SER B N 1
ATOM 1376 C CA . SER B 1 25 ? -8.038 -23.952 4.758 1.00 23.02 81 SER B CA 1
ATOM 1377 C C . SER B 1 25 ? -8.657 -24.893 5.784 1.00 22.06 81 SER B C 1
ATOM 1378 O O . SER B 1 25 ? -8.945 -24.480 6.903 1.00 25.12 81 SER B O 1
ATOM 1381 N N . GLY B 1 26 ? -8.881 -26.144 5.407 1.00 20.96 82 GLY B N 1
ATOM 1382 C CA . GLY B 1 26 ? -9.502 -27.073 6.327 1.00 20.15 82 GLY B CA 1
ATOM 1383 C C . GLY B 1 26 ? -11.003 -26.832 6.381 1.00 20.37 82 GLY B C 1
ATOM 1384 O O . GLY B 1 26 ? -11.698 -27.399 7.213 1.00 21.54 82 GLY B O 1
ATOM 1385 N N . LEU B 1 27 ? -11.511 -25.993 5.484 1.00 21.24 83 LEU B N 1
ATOM 1386 C CA . LEU B 1 27 ? -12.940 -25.695 5.461 1.00 20.92 83 LEU B CA 1
ATOM 1387 C C . LEU B 1 27 ? -13.701 -26.968 5.137 1.00 20.69 83 LEU B C 1
ATOM 1388 O O . LEU B 1 27 ? -13.296 -27.732 4.259 1.00 19.88 83 LEU B O 1
ATOM 1393 N N . VAL B 1 28 ? -14.804 -27.192 5.846 1.00 20.65 84 VAL B N 1
ATOM 1394 C CA . VAL B 1 28 ? -15.608 -28.384 5.635 1.00 21.12 84 VAL B CA 1
ATOM 1395 C C . VAL B 1 28 ? -16.976 -28.063 5.060 1.00 23.23 84 VAL B C 1
ATOM 1396 O O . VAL B 1 28 ? -17.610 -27.066 5.419 1.00 25.11 84 VAL B O 1
ATOM 1400 N N . GLU B 1 29 ? -17.409 -28.920 4.148 1.00 23.59 85 GLU B N 1
ATOM 1401 C CA . GLU B 1 29 ? -18.701 -28.804 3.499 1.00 24.44 85 GLU B CA 1
ATOM 1402 C C . GLU B 1 29 ? -19.269 -30.215 3.527 1.00 23.79 85 GLU B C 1
ATOM 1403 O O . GLU B 1 29 ? -18.547 -31.179 3.295 1.00 23.54 85 GLU B O 1
ATOM 1409 N N . ALA B 1 30 ? -20.550 -30.346 3.835 1.00 22.85 86 ALA B N 1
ATOM 1410 C CA . ALA B 1 30 ? -21.152 -31.665 3.890 1.00 24.67 86 ALA B CA 1
ATOM 1411 C C . ALA B 1 30 ? -22.630 -31.578 3.595 1.00 25.79 86 ALA B C 1
ATOM 1412 O O . ALA B 1 30 ? -23.239 -30.515 3.707 1.00 26.05 86 ALA B O 1
ATOM 1414 N N . GLN B 1 31 ? -23.205 -32.712 3.225 1.00 25.91 87 GLN B N 1
ATOM 1415 C CA . GLN B 1 31 ? -24.617 -32.753 2.912 1.00 28.84 87 GLN B CA 1
ATOM 1416 C C . GLN B 1 31 ? -25.160 -34.156 3.152 1.00 27.10 87 GLN B C 1
ATOM 1417 O O . GLN B 1 31 ? -24.471 -35.146 2.918 1.00 27.39 87 GLN B O 1
ATOM 1423 N N . VAL B 1 32 ? -26.384 -34.243 3.656 1.00 26.63 88 VAL B N 1
ATOM 1424 C CA . VAL B 1 32 ? -26.997 -35.545 3.872 1.00 27.23 88 VAL B CA 1
ATOM 1425 C C . VAL B 1 32 ? -27.461 -36.043 2.505 1.00 27.43 88 VAL B C 1
ATOM 1426 O O . VAL B 1 32 ? -27.956 -35.266 1.697 1.00 27.76 88 VAL B O 1
ATOM 1430 N N . ILE B 1 33 ? -27.280 -37.328 2.233 1.00 29.23 89 ILE B N 1
ATOM 1431 C CA . ILE B 1 33 ? -27.737 -37.884 0.967 1.00 29.75 89 ILE B CA 1
ATOM 1432 C C . ILE B 1 33 ? -28.583 -39.122 1.250 1.00 31.11 89 ILE B C 1
ATOM 1433 O O . ILE B 1 33 ? -28.328 -39.856 2.205 1.00 27.69 89 ILE B O 1
ATOM 1438 N N . PRO B 1 34 ? -29.616 -39.356 0.425 1.00 32.77 90 PRO B N 1
ATOM 1439 C CA . PRO B 1 34 ? -30.523 -40.498 0.576 1.00 35.06 90 PRO B CA 1
ATOM 1440 C C . PRO B 1 34 ? -29.886 -41.872 0.396 1.00 36.21 90 PRO B C 1
ATOM 1441 O O . PRO B 1 34 ? -30.350 -42.858 0.971 1.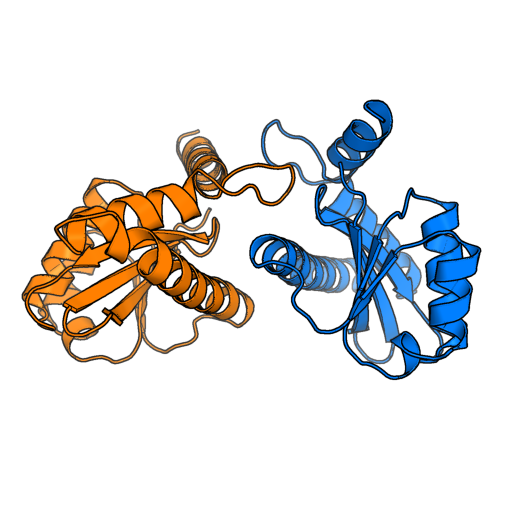00 38.64 90 PRO B O 1
ATOM 1445 N N . GLU B 1 35 ? -28.820 -41.934 -0.392 1.00 36.67 91 GLU B N 1
ATOM 1446 C CA . GLU B 1 35 ? -28.122 -43.191 -0.640 1.00 35.65 91 GLU B CA 1
ATOM 1447 C C . GLU B 1 35 ? -26.797 -42.933 -1.342 1.00 35.53 91 GLU B C 1
ATOM 1448 O O . GLU B 1 35 ? -26.619 -41.901 -1.992 1.00 34.31 91 GLU B O 1
ATOM 1454 N N . GLU B 1 36 ? -25.873 -43.879 -1.209 1.00 36.53 92 GLU B N 1
ATOM 1455 C CA . GLU B 1 36 ? -24.563 -43.761 -1.831 1.00 37.50 92 GLU B CA 1
ATOM 1456 C C . GLU B 1 36 ? -24.574 -44.139 -3.313 1.00 37.83 92 GLU B C 1
ATOM 1457 O O . GLU B 1 36 ? -24.145 -45.234 -3.691 1.00 37.90 92 GLU B O 1
ATOM 1463 N N . THR B 1 37 ? -25.075 -43.230 -4.147 1.00 36.62 93 THR B N 1
ATOM 1464 C CA . THR B 1 37 ? -25.120 -43.442 -5.591 1.00 35.28 93 THR B CA 1
ATOM 1465 C C . THR B 1 37 ? -24.355 -42.319 -6.274 1.00 34.62 93 THR B C 1
ATOM 1466 O O . THR B 1 37 ? -24.135 -41.258 -5.687 1.00 33.93 93 THR B O 1
ATOM 1470 N N . ALA B 1 38 ? -23.951 -42.555 -7.516 1.00 32.53 94 ALA B N 1
ATOM 1471 C CA . ALA B 1 38 ? -23.202 -41.562 -8.270 1.00 31.38 94 ALA B CA 1
ATOM 1472 C C . ALA B 1 38 ? -24.059 -40.317 -8.454 1.00 31.74 94 ALA B C 1
ATOM 1473 O O . ALA B 1 38 ? -23.565 -39.190 -8.407 1.00 30.52 94 ALA B O 1
ATOM 1475 N N . LEU B 1 39 ? -25.352 -40.539 -8.656 1.00 32.28 95 LEU B N 1
ATOM 1476 C CA . LEU B 1 39 ? -26.300 -39.456 -8.861 1.00 31.24 95 LEU B CA 1
ATOM 1477 C C . LEU B 1 39 ? -26.220 -38.470 -7.701 1.00 30.75 95 LEU B C 1
ATOM 1478 O O . LEU B 1 39 ? -26.140 -37.257 -7.904 1.00 30.60 95 LEU B O 1
ATOM 1483 N N . GLN B 1 40 ? -26.248 -38.992 -6.484 1.00 29.45 96 GLN B N 1
ATOM 1484 C CA . GLN B 1 40 ? -26.183 -38.133 -5.317 1.00 29.98 96 GLN B CA 1
ATOM 1485 C C . GLN B 1 40 ? -24.834 -37.439 -5.244 1.00 27.75 96 GLN B C 1
ATOM 1486 O O . GLN B 1 40 ? -24.774 -36.238 -5.021 1.00 28.76 96 GLN B O 1
ATOM 1492 N N . VAL B 1 41 ? -23.751 -38.183 -5.446 1.00 27.00 97 VAL B N 1
ATOM 1493 C CA . VAL B 1 41 ? -22.430 -37.571 -5.397 1.00 26.01 97 VAL B CA 1
ATOM 1494 C C . VAL B 1 41 ? -22.316 -36.467 -6.452 1.00 26.92 97 VAL B C 1
ATOM 1495 O O . VAL B 1 41 ? -21.675 -35.441 -6.212 1.00 28.22 97 VAL B O 1
ATOM 1499 N N . ALA B 1 42 ? -22.941 -36.678 -7.612 1.00 23.62 98 ALA B N 1
ATOM 1500 C CA . ALA B 1 42 ? -22.916 -35.700 -8.697 1.00 24.63 98 ALA B CA 1
ATOM 1501 C C . ALA B 1 42 ? -23.615 -34.420 -8.259 1.00 25.44 98 ALA B C 1
ATOM 1502 O O . ALA B 1 42 ? -23.171 -33.311 -8.563 1.00 25.20 98 ALA B O 1
ATOM 1504 N N . LEU B 1 43 ? -24.722 -34.587 -7.550 1.00 24.90 99 LEU B N 1
ATOM 1505 C CA . LEU B 1 43 ? -25.498 -33.463 -7.054 1.00 26.19 99 LEU B CA 1
ATOM 1506 C C . LEU B 1 43 ? -24.680 -32.690 -6.009 1.00 26.83 99 LEU B C 1
ATOM 1507 O O . LEU B 1 43 ? -24.728 -31.466 -5.951 1.00 28.14 99 LEU B O 1
ATOM 1512 N N . CYS B 1 44 ? -23.922 -33.412 -5.191 1.00 25.00 100 CYS B N 1
ATOM 1513 C CA . CYS B 1 44 ? -23.115 -32.784 -4.163 1.00 23.86 100 CYS B CA 1
ATOM 1514 C C . CYS B 1 44 ? -21.979 -31.970 -4.775 1.00 23.42 100 CYS B C 1
ATOM 1515 O O . CYS B 1 44 ? -21.691 -30.855 -4.331 1.00 20.38 100 CYS B O 1
ATOM 1518 N N . ILE B 1 45 ? -21.336 -32.535 -5.790 1.00 22.88 101 ILE B N 1
ATOM 1519 C CA . ILE B 1 45 ? -20.253 -31.855 -6.489 1.00 23.72 101 ILE B CA 1
ATOM 1520 C C . ILE B 1 45 ? -20.783 -30.580 -7.157 1.00 24.06 101 ILE B C 1
ATOM 1521 O O . ILE B 1 45 ? -20.118 -29.546 -7.144 1.00 22.48 101 ILE B O 1
ATOM 1526 N N . LEU B 1 46 ? -21.974 -30.658 -7.744 1.00 25.69 102 LEU B N 1
ATOM 1527 C CA . LEU B 1 46 ? -22.568 -29.494 -8.395 1.00 27.28 102 LEU B CA 1
ATOM 1528 C C . LEU B 1 46 ? -22.836 -28.395 -7.377 1.00 27.89 102 LEU B C 1
ATOM 1529 O O . LEU B 1 46 ? -22.583 -27.221 -7.648 1.00 28.42 102 LEU B O 1
ATOM 1534 N N . GLN B 1 47 ? -23.347 -28.774 -6.209 1.00 27.62 103 GLN B N 1
ATOM 1535 C CA . GLN B 1 47 ? -23.599 -27.804 -5.149 1.00 29.19 103 GLN B CA 1
ATOM 1536 C C . GLN B 1 47 ? -22.285 -27.203 -4.642 1.00 27.59 103 GLN B C 1
ATOM 1537 O O . GLN B 1 47 ? -22.204 -26.008 -4.375 1.00 27.05 103 GLN B O 1
ATOM 1543 N N . LEU B 1 48 ? -21.260 -28.038 -4.508 1.00 26.92 104 LEU B N 1
ATOM 1544 C CA . LEU B 1 48 ? -19.964 -27.578 -4.029 1.00 26.24 104 LEU B CA 1
ATOM 1545 C C . LEU B 1 48 ? -19.372 -26.576 -5.004 1.00 28.36 104 LEU B C 1
ATOM 1546 O O . LEU B 1 48 ? -18.911 -25.507 -4.606 1.00 28.12 104 LEU B O 1
ATOM 1551 N N . ILE B 1 49 ? -19.385 -26.943 -6.283 1.00 29.17 105 ILE B N 1
ATOM 1552 C CA . ILE B 1 49 ? -18.851 -26.107 -7.354 1.00 32.64 105 ILE B CA 1
ATOM 1553 C C . ILE B 1 49 ? -19.633 -24.795 -7.426 1.00 32.41 105 ILE B C 1
ATOM 1554 O O . ILE B 1 49 ? -19.103 -23.755 -7.798 1.00 33.46 105 ILE B O 1
ATOM 1559 N N . GLN B 1 50 ? -20.898 -24.872 -7.038 1.00 33.70 106 GLN B N 1
ATOM 1560 C CA . GLN B 1 50 ? -21.820 -23.746 -7.024 1.00 32.74 106 GLN B CA 1
ATOM 1561 C C . GLN B 1 50 ? -21.429 -22.667 -6.021 1.00 32.62 106 GLN B C 1
ATOM 1562 O O . GLN B 1 50 ? -21.422 -21.480 -6.337 1.00 31.27 106 GLN B O 1
ATOM 1568 N N . ARG B 1 51 ? -21.115 -23.084 -4.802 1.00 30.82 107 ARG B N 1
ATOM 1569 C CA . ARG B 1 51 ? -20.764 -22.128 -3.768 1.00 30.72 107 ARG B CA 1
ATOM 1570 C C . ARG B 1 51 ? -19.286 -21.839 -3.542 1.00 28.96 107 ARG B C 1
ATOM 1571 O O . ARG B 1 51 ? -18.939 -20.781 -3.033 1.00 28.67 107 ARG B O 1
ATOM 1573 N N . TYR B 1 52 ? -18.412 -22.758 -3.934 1.00 26.59 108 TYR B N 1
ATOM 1574 C CA . TYR B 1 52 ? -16.991 -22.566 -3.709 1.00 25.11 108 TYR B CA 1
ATOM 1575 C C . TYR B 1 52 ? -16.168 -22.662 -4.977 1.00 26.32 108 TYR B C 1
ATOM 1576 O O . TYR B 1 52 ? -16.701 -22.828 -6.070 1.00 25.84 108 TYR B O 1
ATOM 1585 N N . THR B 1 53 ? -14.855 -22.549 -4.814 1.00 25.35 109 THR B N 1
ATOM 1586 C CA . THR B 1 53 ? -13.944 -22.682 -5.934 1.00 25.50 109 THR B CA 1
ATOM 1587 C C . THR B 1 53 ? -13.345 -24.069 -5.772 1.00 25.42 109 THR B C 1
ATOM 1588 O O . THR B 1 53 ? -12.776 -24.401 -4.724 1.00 25.23 109 THR B O 1
ATOM 1592 N N . VAL B 1 54 ? -13.501 -24.883 -6.804 1.00 25.28 110 VAL B N 1
ATOM 1593 C CA . VAL B 1 54 ? -12.998 -26.241 -6.790 1.00 25.52 110 VAL B CA 1
ATOM 1594 C C . VAL B 1 54 ? -12.176 -26.431 -8.044 1.00 26.35 110 VAL B C 1
ATOM 1595 O O . VAL B 1 54 ? -12.717 -26.425 -9.143 1.00 26.78 110 VAL B O 1
ATOM 1599 N N . LEU B 1 55 ? -10.872 -26.605 -7.878 1.00 27.44 111 LEU B N 1
ATOM 1600 C CA . LEU B 1 55 ? -9.991 -26.788 -9.017 1.00 27.87 111 LEU B CA 1
ATOM 1601 C C . LEU B 1 55 ? -9.526 -28.229 -9.128 1.00 27.97 111 LEU B C 1
ATOM 1602 O O . LEU B 1 55 ? -9.234 -28.722 -10.213 1.00 28.81 111 LEU B O 1
ATOM 1607 N N . HIS B 1 56 ? -9.478 -28.912 -7.995 1.00 29.19 112 HIS B N 1
ATOM 1608 C CA . HIS B 1 56 ? -9.027 -30.289 -7.969 1.00 30.03 112 HIS B CA 1
ATOM 1609 C C . HIS B 1 56 ? -9.851 -31.051 -6.945 1.00 29.31 112 HIS B C 1
ATOM 1610 O O . HIS B 1 56 ? -10.032 -30.603 -5.813 1.00 29.45 112 HIS B O 1
ATOM 1617 N N . LEU B 1 57 ? -10.359 -32.202 -7.364 1.00 29.22 113 LEU B N 1
ATOM 1618 C CA . LEU B 1 57 ? -11.189 -33.049 -6.521 1.00 28.86 113 LEU B CA 1
ATOM 1619 C C . LEU B 1 57 ? -10.501 -34.397 -6.319 1.00 29.64 113 LEU B C 1
ATOM 1620 O O . LEU B 1 57 ? -9.995 -34.994 -7.271 1.00 28.03 113 LEU B O 1
ATOM 1625 N N . HIS B 1 58 ? -10.491 -34.870 -5.078 1.00 29.69 114 HIS B N 1
ATOM 1626 C CA . HIS B 1 58 ? -9.853 -36.135 -4.734 1.00 30.93 114 HIS B CA 1
ATOM 1627 C C . HIS B 1 58 ? -10.783 -37.012 -3.891 1.00 31.12 114 HIS B C 1
ATOM 1628 O O . HIS B 1 58 ? -11.644 -36.505 -3.173 1.00 29.30 114 HIS B O 1
ATOM 1635 N N . SER B 1 59 ? -10.606 -38.328 -3.983 1.00 32.53 115 SER B N 1
ATOM 1636 C CA . SER B 1 59 ? -11.426 -39.277 -3.227 1.00 33.61 115 SER B CA 1
ATOM 1637 C C . SER B 1 59 ? -10.810 -40.671 -3.297 1.00 35.47 115 SER B C 1
ATOM 1638 O O . SER B 1 59 ? -9.773 -40.859 -3.934 1.00 36.38 115 SER B O 1
ATOM 1641 N N . ASP B 1 60 ? -11.444 -41.648 -2.652 1.00 37.59 116 ASP B N 1
ATOM 1642 C CA . ASP B 1 60 ? -10.936 -43.017 -2.712 1.00 39.31 116 ASP B CA 1
ATOM 1643 C C . ASP B 1 60 ? -11.502 -43.725 -3.941 1.00 40.58 116 ASP B C 1
ATOM 1644 O O . ASP B 1 60 ? -12.148 -43.102 -4.785 1.00 40.45 116 ASP B O 1
ATOM 1649 N N . ASN B 1 61 ? -11.265 -45.030 -4.027 1.00 41.57 117 ASN B N 1
ATOM 1650 C CA . ASN B 1 61 ? -11.732 -45.837 -5.148 1.00 42.38 117 ASN B CA 1
ATOM 1651 C C . ASN B 1 61 ? -13.233 -46.079 -5.181 1.00 41.79 117 ASN B C 1
ATOM 1652 O O . ASN B 1 61 ? -13.748 -46.607 -6.160 1.00 43.81 117 ASN B O 1
ATOM 1657 N N . GLY B 1 62 ? -13.930 -45.709 -4.113 1.00 41.09 118 GLY B N 1
ATOM 1658 C CA . GLY B 1 62 ? -15.369 -45.912 -4.057 1.00 40.31 118 GLY B CA 1
ATOM 1659 C C . GLY B 1 62 ? -16.068 -45.849 -5.403 1.00 39.60 118 GLY B C 1
ATOM 1660 O O . GLY B 1 62 ? -15.794 -44.949 -6.193 1.00 39.78 118 GLY B O 1
ATOM 1661 N N . PRO B 1 63 ? -16.983 -46.790 -5.696 1.00 39.43 119 PRO B N 1
ATOM 1662 C CA . PRO B 1 63 ? -17.714 -46.819 -6.969 1.00 38.96 119 PRO B CA 1
ATOM 1663 C C . PRO B 1 63 ? -18.492 -45.542 -7.258 1.00 39.77 119 PRO B C 1
ATOM 1664 O O . PRO B 1 63 ? -18.492 -45.051 -8.388 1.00 41.30 119 PRO B O 1
ATOM 1668 N N . CYS B 1 64 ? -19.164 -45.005 -6.243 1.00 39.22 120 CYS B N 1
ATOM 1669 C CA . CYS B 1 64 ? -19.945 -43.794 -6.441 1.00 39.80 120 CYS B CA 1
ATOM 1670 C C . CYS B 1 64 ? -19.062 -42.585 -6.758 1.00 39.23 120 CYS B C 1
ATOM 1671 O O . CYS B 1 64 ? -19.562 -41.521 -7.123 1.00 38.40 120 CYS B O 1
ATOM 1674 N N . PHE B 1 65 ? -17.748 -42.757 -6.625 1.00 38.33 121 PHE B N 1
ATOM 1675 C CA . PHE B 1 65 ? -16.793 -41.692 -6.924 1.00 37.55 121 PHE B CA 1
ATOM 1676 C C . PHE B 1 65 ? -16.088 -41.955 -8.254 1.00 37.97 121 PHE B C 1
ATOM 1677 O O . PHE B 1 65 ? -15.669 -41.020 -8.935 1.00 38.85 121 PHE B O 1
ATO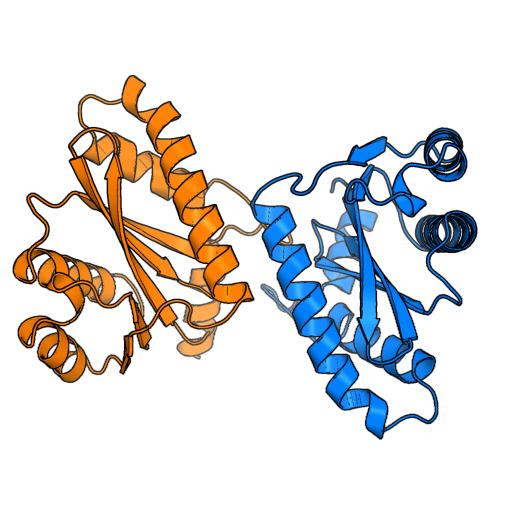M 1685 N N . THR B 1 66 ? -15.950 -43.227 -8.617 1.00 37.80 122 THR B N 1
ATOM 1686 C CA . THR B 1 66 ? -15.278 -43.597 -9.858 1.00 37.46 122 THR B CA 1
ATOM 1687 C C . THR B 1 66 ? -16.225 -43.776 -11.045 1.00 37.92 122 THR B C 1
ATOM 1688 O O . THR B 1 66 ? -15.773 -43.898 -12.185 1.00 38.90 122 THR B O 1
ATOM 1692 N N . ALA B 1 67 ? -17.531 -43.789 -10.793 1.00 37.93 123 ALA B N 1
ATOM 1693 C CA . ALA B 1 67 ? -18.505 -43.950 -11.880 1.00 38.64 123 ALA B CA 1
ATOM 1694 C C . ALA B 1 67 ? -18.187 -43.011 -13.039 1.00 40.19 123 ALA B C 1
ATOM 1695 O O . ALA B 1 67 ? -17.728 -41.880 -12.832 1.00 39.43 123 ALA B O 1
ATOM 1697 N N . HIS B 1 68 ? -18.428 -43.479 -14.261 1.00 41.46 124 HIS B N 1
ATOM 1698 C CA . HIS B 1 68 ? -18.149 -42.671 -15.441 1.00 42.76 124 HIS B CA 1
ATOM 1699 C C . HIS B 1 68 ? -18.876 -41.332 -15.339 1.00 40.61 124 HIS B C 1
ATOM 1700 O O . HIS B 1 68 ? -18.352 -40.295 -15.748 1.00 40.75 124 HIS B O 1
ATOM 1707 N N . ARG B 1 69 ? -20.084 -41.361 -14.789 1.00 38.72 125 ARG B N 1
ATOM 1708 C CA . ARG B 1 69 ? -20.872 -40.145 -14.622 1.00 37.31 125 ARG B CA 1
ATOM 1709 C C . ARG B 1 69 ? -20.098 -39.071 -13.867 1.00 34.78 125 ARG B C 1
ATOM 1710 O O . ARG B 1 69 ? -20.166 -37.893 -14.208 1.00 34.92 125 ARG B O 1
ATOM 1718 N N . ILE B 1 70 ? -19.364 -39.482 -12.841 1.00 32.89 126 ILE B N 1
ATOM 1719 C CA . ILE B 1 70 ? -18.591 -38.541 -12.050 1.00 32.05 126 ILE B CA 1
ATOM 1720 C C . ILE B 1 70 ? -17.350 -38.088 -12.806 1.00 32.25 126 ILE B C 1
ATOM 1721 O O . ILE B 1 70 ? -16.938 -36.933 -12.698 1.00 32.22 126 ILE B O 1
ATOM 1726 N N . GLU B 1 71 ? -16.760 -38.992 -13.581 1.00 32.65 127 GLU B N 1
ATOM 1727 C CA . GLU B 1 71 ? -15.569 -38.654 -14.352 1.00 33.64 127 GLU B CA 1
ATOM 1728 C C . GLU B 1 71 ? -15.860 -37.585 -15.401 1.00 32.75 127 GLU B C 1
ATOM 1729 O O . GLU B 1 71 ? -15.053 -36.678 -15.606 1.00 31.60 127 GLU B O 1
ATOM 1735 N N . ASN B 1 72 ? -17.006 -37.700 -16.069 1.00 32.19 128 ASN B N 1
ATOM 1736 C CA . ASN B 1 72 ? -17.386 -36.733 -17.096 1.00 32.87 128 ASN B CA 1
ATOM 1737 C C . ASN B 1 72 ? -17.875 -35.445 -16.452 1.00 32.77 128 ASN B C 1
ATOM 1738 O O . ASN B 1 72 ? -17.646 -34.351 -16.971 1.00 32.34 128 ASN B O 1
ATOM 1743 N N . LEU B 1 73 ? -18.558 -35.575 -15.320 1.00 33.06 129 LEU B N 1
ATOM 1744 C CA . LEU B 1 73 ? -19.044 -34.398 -14.627 1.00 32.65 129 LEU B CA 1
ATOM 1745 C C . LEU B 1 73 ? -17.857 -33.479 -14.373 1.00 31.60 129 LEU B C 1
ATOM 1746 O O . LEU B 1 73 ? -17.913 -32.290 -14.676 1.00 32.08 129 LEU B O 1
ATOM 1751 N N . CYS B 1 74 ? -16.775 -34.040 -13.844 1.00 30.53 130 CYS B N 1
ATOM 1752 C CA . CYS B 1 74 ? -15.589 -33.249 -13.549 1.00 31.01 130 CYS B CA 1
ATOM 1753 C C . CYS B 1 74 ? -14.904 -32.672 -14.780 1.00 32.35 130 CYS B C 1
ATOM 1754 O O . CYS B 1 74 ? -14.351 -31.578 -14.734 1.00 32.86 130 CYS B O 1
ATOM 1757 N N . LYS B 1 75 ? -14.927 -33.404 -15.883 1.00 34.58 131 LYS B N 1
ATOM 1758 C CA . LYS B 1 75 ? -14.306 -32.902 -17.101 1.00 36.70 131 LYS B CA 1
ATOM 1759 C C . LYS B 1 75 ? -15.140 -31.743 -17.640 1.00 35.73 131 LYS B C 1
ATOM 1760 O O . LYS B 1 75 ? -14.601 -30.785 -18.199 1.00 37.21 131 LYS B O 1
ATOM 1766 N N . TYR B 1 76 ? -16.452 -31.824 -17.448 1.00 33.71 132 TYR B N 1
ATOM 1767 C CA . TYR B 1 76 ? -17.366 -30.776 -17.901 1.00 34.55 132 TYR B CA 1
ATOM 1768 C C . TYR B 1 76 ? -17.245 -29.530 -17.027 1.00 34.80 132 TYR B C 1
ATOM 1769 O O . TYR B 1 76 ? -17.498 -28.419 -17.486 1.00 34.74 132 TYR B O 1
ATOM 1771 N N . LEU B 1 77 ? -16.860 -29.726 -15.767 1.00 34.73 133 LEU B N 1
ATOM 1772 C CA . LEU B 1 77 ? -16.708 -28.631 -14.813 1.00 34.42 133 LEU B CA 1
ATOM 1773 C C . LEU B 1 77 ? -15.268 -28.138 -14.768 1.00 34.92 133 LEU B C 1
ATOM 1774 O O . LEU B 1 77 ? -14.923 -27.286 -13.947 1.00 36.17 133 LEU B O 1
ATOM 1779 N N . GLY B 1 78 ? -14.427 -28.681 -15.642 1.00 34.84 134 GLY B N 1
ATOM 1780 C CA . GLY B 1 78 ? -13.031 -28.275 -15.680 1.00 35.71 134 GLY B CA 1
ATOM 1781 C C . GLY B 1 78 ? -12.299 -28.524 -14.374 1.00 36.64 134 GLY B C 1
ATOM 1782 O O . GLY B 1 78 ? -11.371 -27.790 -14.020 1.00 39.43 134 GLY B O 1
ATOM 1783 N N . ILE B 1 79 ? -12.720 -29.562 -13.658 1.00 35.36 135 ILE B N 1
ATOM 1784 C CA . ILE B 1 79 ? -12.121 -29.935 -12.380 1.00 34.11 135 ILE B CA 1
ATOM 1785 C C . ILE B 1 79 ? -11.218 -31.151 -12.534 1.00 34.51 135 ILE B C 1
ATOM 1786 O O . ILE B 1 79 ? -11.638 -32.187 -13.056 1.00 34.58 135 ILE B O 1
ATOM 1791 N N . THR B 1 80 ? -9.982 -31.022 -12.067 1.00 34.67 136 THR B N 1
ATOM 1792 C CA . THR B 1 80 ? -9.018 -32.109 -12.133 1.00 35.47 136 THR B CA 1
ATOM 1793 C C . THR B 1 80 ? -9.422 -33.147 -11.100 1.00 36.19 136 THR B C 1
ATOM 1794 O O . THR B 1 80 ? -9.551 -32.836 -9.918 1.00 36.13 136 THR B O 1
ATOM 1798 N N . LYS B 1 81 ? -9.622 -34.380 -11.546 1.00 36.62 137 LYS B N 1
ATOM 1799 C CA . LYS B 1 81 ? -10.036 -35.451 -10.651 1.00 37.23 137 LYS B CA 1
ATOM 1800 C C . LYS B 1 81 ? -8.980 -36.534 -10.482 1.00 37.49 137 LYS B C 1
ATOM 1801 O O . LYS B 1 81 ? -8.403 -37.013 -11.459 1.00 37.68 137 LYS B O 1
ATOM 1807 N N . THR B 1 82 ? -8.730 -36.914 -9.234 1.00 39.06 138 THR B N 1
ATOM 1808 C CA . THR B 1 82 ? -7.753 -37.953 -8.932 1.00 40.67 138 THR B CA 1
ATOM 1809 C C . THR B 1 82 ? -8.315 -38.907 -7.890 1.00 42.28 138 THR B C 1
ATOM 1810 O O . THR B 1 82 ? -9.228 -38.558 -7.142 1.00 42.07 138 THR B O 1
ATOM 1814 N N . THR B 1 83 ? -7.754 -40.110 -7.843 1.00 43.03 139 THR B N 1
ATOM 1815 C CA . THR B 1 83 ? -8.206 -41.140 -6.915 1.00 44.39 139 THR B CA 1
ATOM 1816 C C . THR B 1 83 ? -7.013 -41.826 -6.258 1.00 46.59 139 THR B C 1
ATOM 1817 O O . THR B 1 83 ? -5.915 -41.843 -6.812 1.00 46.14 139 THR B O 1
ATOM 1821 N N . GLY B 1 84 ? -7.225 -42.381 -5.070 1.00 49.12 140 GLY B N 1
ATOM 1822 C CA . GLY B 1 84 ? -6.140 -43.060 -4.388 1.00 52.64 140 GLY B CA 1
ATOM 1823 C C . GLY B 1 84 ? -5.692 -42.414 -3.093 1.00 54.86 140 GLY B C 1
ATOM 1824 O O . GLY B 1 84 ? -4.665 -41.735 -3.045 1.00 55.34 140 GLY B O 1
ATOM 1825 N N . ILE B 1 85 ? -6.467 -42.633 -2.038 1.00 57.81 141 ILE B N 1
ATOM 1826 C CA . ILE B 1 85 ? -6.153 -42.091 -0.724 1.00 61.02 141 ILE B CA 1
ATOM 1827 C C . ILE B 1 85 ? -4.880 -42.733 -0.169 1.00 62.43 141 ILE B C 1
ATOM 1828 O O . ILE B 1 85 ? -4.698 -43.950 -0.255 1.00 62.19 141 ILE B O 1
ATOM 1833 N N . PRO B 1 86 ? -3.983 -41.918 0.407 1.00 64.17 142 PRO B N 1
ATOM 1834 C CA . PRO B 1 86 ? -4.137 -40.464 0.541 1.00 65.38 142 PRO B CA 1
ATOM 1835 C C . PRO B 1 86 ? -3.539 -39.722 -0.650 1.00 66.44 142 PRO B C 1
ATOM 1836 O O . PRO B 1 86 ? -2.999 -40.336 -1.572 1.00 67.39 142 PRO B O 1
ATOM 1840 N N . TYR B 1 87 ? -3.641 -38.398 -0.624 1.00 66.87 143 TYR B N 1
ATOM 1841 C CA . TYR B 1 87 ? -3.075 -37.574 -1.680 1.00 67.28 143 TYR B CA 1
ATOM 1842 C C . TYR B 1 87 ? -1.629 -37.352 -1.247 1.00 67.81 143 TYR B C 1
ATOM 1843 O O . TYR B 1 87 ? -0.691 -37.486 -2.037 1.00 68.38 143 TYR B O 1
ATOM 1852 N N . ASN B 1 88 ? -1.479 -37.021 0.034 1.00 67.64 144 ASN B N 1
ATOM 1853 C CA . ASN B 1 88 ? -0.189 -36.792 0.676 1.00 67.27 144 ASN B CA 1
ATOM 1854 C C . ASN B 1 88 ? -0.461 -36.731 2.184 1.00 66.82 144 ASN B C 1
ATOM 1855 O O . ASN B 1 88 ? -1.572 -36.405 2.607 1.00 67.23 144 ASN B O 1
ATOM 1860 N N . PRO B 1 89 ? 0.552 -37.040 3.011 1.00 66.08 145 PRO B N 1
ATOM 1861 C CA . PRO B 1 89 ? 0.459 -37.043 4.477 1.00 64.74 145 PRO B CA 1
ATOM 1862 C C . PRO B 1 89 ? -0.326 -35.917 5.143 1.00 63.37 145 PRO B C 1
ATOM 1863 O O . PRO B 1 89 ? -1.411 -36.141 5.675 1.00 62.86 145 PRO B O 1
ATOM 1867 N N . GLN B 1 90 ? 0.244 -34.717 5.126 1.00 62.45 146 GLN B N 1
ATOM 1868 C CA . GLN B 1 90 ? -0.371 -33.549 5.744 1.00 61.36 146 GLN B CA 1
ATOM 1869 C C . GLN B 1 90 ? -1.835 -33.396 5.340 1.00 59.87 146 GLN B C 1
ATOM 1870 O O . GLN B 1 90 ? -2.694 -33.092 6.172 1.00 60.09 146 GLN B O 1
ATOM 1876 N N . SER B 1 91 ? -2.108 -33.615 4.059 1.00 57.25 147 SER B N 1
ATOM 1877 C CA . SER B 1 91 ? -3.456 -33.501 3.525 1.00 54.59 147 SER B CA 1
ATOM 1878 C C . SER B 1 91 ? -4.395 -34.483 4.214 1.00 52.44 147 SER B C 1
ATOM 1879 O O . SER B 1 91 ? -5.483 -34.117 4.657 1.00 52.56 147 SER B O 1
ATOM 1882 N N . GLN B 1 92 ? -3.968 -35.734 4.310 1.00 49.92 148 GLN B N 1
ATOM 1883 C CA . GLN B 1 92 ? -4.786 -36.753 4.945 1.00 47.31 148 GLN B CA 1
ATOM 1884 C C . GLN B 1 92 ? -5.002 -36.373 6.406 1.00 44.34 148 GLN B C 1
ATOM 1885 O O . GLN B 1 92 ? -6.043 -36.664 6.984 1.00 42.15 148 GLN B O 1
ATOM 1891 N N . GLY B 1 93 ? -4.019 -35.703 6.994 1.00 42.80 149 GLY B N 1
ATOM 1892 C CA . GLY B 1 93 ? -4.138 -35.295 8.382 1.00 40.83 149 GLY B CA 1
ATOM 1893 C C . GLY B 1 93 ? -5.285 -34.326 8.599 1.00 39.38 149 GLY B C 1
ATOM 1894 O O . GLY B 1 93 ? -6.064 -34.478 9.541 1.00 39.07 149 GLY B O 1
ATOM 1895 N N . VAL B 1 94 ? -5.386 -33.326 7.725 1.00 37.12 150 VAL B N 1
ATOM 1896 C CA . VAL B 1 94 ? -6.443 -32.323 7.811 1.00 34.77 150 VAL B CA 1
ATOM 1897 C C . VAL B 1 94 ? -7.826 -32.969 7.688 1.00 33.12 150 VAL B C 1
ATOM 1898 O O . VAL B 1 94 ? -8.728 -32.695 8.482 1.00 31.13 150 VAL B O 1
ATOM 1902 N N . VAL B 1 95 ? -7.980 -33.832 6.690 1.00 31.93 151 VAL B N 1
ATOM 1903 C CA . VAL B 1 95 ? -9.248 -34.513 6.451 1.00 31.07 151 VAL B CA 1
ATOM 1904 C C . VAL B 1 95 ? -9.677 -35.376 7.632 1.00 31.05 151 VAL B C 1
ATOM 1905 O O . VAL B 1 95 ? -10.848 -35.384 8.007 1.00 31.13 151 VAL B O 1
ATOM 1909 N N . GLU B 1 96 ? -8.722 -36.089 8.221 1.00 30.82 152 GLU B N 1
ATOM 1910 C CA . GLU B 1 96 ? -8.996 -36.948 9.367 1.00 32.76 152 GLU B CA 1
ATOM 1911 C C . GLU B 1 96 ? -9.572 -36.159 10.530 1.00 30.88 152 GLU B C 1
ATOM 1912 O O . GLU B 1 96 ? -10.664 -36.443 10.999 1.00 31.44 152 GLU B O 1
ATOM 1918 N N . ARG B 1 97 ? -8.832 -35.166 11.004 1.00 30.11 153 ARG B N 1
ATOM 1919 C CA . ARG B 1 97 ? -9.319 -34.399 12.132 1.00 29.27 153 ARG B CA 1
ATOM 1920 C C . ARG B 1 97 ? -10.591 -33.629 11.815 1.00 26.46 153 ARG B C 1
ATOM 1921 O O . ARG B 1 97 ? -11.354 -33.309 12.722 1.00 27.42 153 ARG B O 1
ATOM 1929 N N . ALA B 1 98 ? -10.835 -33.347 10.536 1.00 23.52 154 ALA B N 1
ATOM 1930 C CA . ALA B 1 98 ? -12.061 -32.647 10.151 1.00 21.97 154 ALA B CA 1
ATOM 1931 C C . ALA B 1 98 ? -13.239 -33.613 10.311 1.00 21.15 154 ALA B C 1
ATOM 1932 O O . ALA B 1 98 ? -14.305 -33.232 10.803 1.00 21.20 154 ALA B O 1
ATOM 1934 N N . HIS B 1 99 ? -13.052 -34.863 9.899 1.00 21.19 155 HIS B N 1
ATOM 1935 C CA . HIS B 1 99 ? -14.114 -35.867 10.033 1.00 24.25 155 HIS B CA 1
ATOM 1936 C C . HIS B 1 99 ? -14.461 -36.131 11.491 1.00 24.87 155 HIS B C 1
ATOM 1937 O O . HIS B 1 99 ? -15.635 -36.234 11.847 1.00 24.36 155 HIS B O 1
ATOM 1944 N N . ARG B 1 100 ? -13.432 -36.234 12.329 1.00 26.07 156 ARG B N 1
ATOM 1945 C CA . ARG B 1 100 ? -13.615 -36.467 13.763 1.00 28.94 156 ARG B CA 1
ATOM 1946 C C . ARG B 1 100 ? -14.345 -35.286 14.391 1.00 26.77 156 ARG B C 1
ATOM 1947 O O . ARG B 1 100 ? -15.297 -35.458 15.150 1.00 25.03 156 ARG B O 1
ATOM 1955 N N . ASP B 1 101 ? -13.883 -34.085 14.068 1.00 26.10 157 ASP B N 1
ATOM 1956 C CA . ASP B 1 101 ? -14.484 -32.863 14.581 1.00 26.21 157 ASP B CA 1
ATOM 1957 C C . ASP B 1 101 ? -15.945 -32.732 14.173 1.00 26.77 157 ASP B C 1
ATOM 1958 O O . ASP B 1 101 ? -16.790 -32.366 14.984 1.00 29.13 157 ASP B O 1
ATOM 1963 N N . LEU B 1 102 ? -16.246 -33.038 12.918 1.00 27.17 158 LEU B N 1
ATOM 1964 C CA . LEU B 1 102 ? -17.617 -32.951 12.432 1.00 26.15 158 LEU B CA 1
ATOM 1965 C C . LEU B 1 102 ? -18.503 -33.872 13.259 1.00 27.02 158 LEU B C 1
ATOM 1966 O O . LEU B 1 102 ? -19.604 -33.497 13.669 1.00 26.73 158 LEU B O 1
ATOM 1971 N N . LYS B 1 103 ? -18.013 -35.084 13.502 1.00 27.43 159 LYS B N 1
ATOM 1972 C CA . LYS B 1 103 ? -18.753 -36.058 14.289 1.00 27.74 159 LYS B CA 1
ATOM 1973 C C . LYS B 1 103 ? -18.920 -35.565 15.729 1.00 27.18 159 LYS B C 1
ATOM 1974 O O . LYS B 1 103 ? -19.996 -35.674 16.302 1.00 28.05 159 LYS B O 1
ATOM 1980 N N . ASP B 1 104 ? -17.864 -35.008 16.310 1.00 27.48 160 ASP B N 1
ATOM 1981 C CA . ASP B 1 104 ? -17.951 -34.490 17.669 1.00 26.62 160 ASP B CA 1
ATOM 1982 C C . ASP B 1 104 ? -19.031 -33.412 17.765 1.00 26.95 160 ASP B C 1
ATOM 1983 O O . ASP B 1 104 ? -19.769 -33.366 18.744 1.00 26.33 160 ASP B O 1
ATOM 1988 N N . ARG B 1 105 ? -19.125 -32.554 16.746 1.00 25.99 161 ARG B N 1
ATOM 1989 C CA . ARG B 1 105 ? -20.121 -31.475 16.728 1.00 25.08 161 ARG B CA 1
ATOM 1990 C C . ARG B 1 105 ? -21.525 -32.029 16.529 1.00 25.53 161 ARG B C 1
ATOM 1991 O O . ARG B 1 105 ? -22.481 -31.561 17.144 1.00 25.34 161 ARG B O 1
ATOM 1999 N N . LEU B 1 106 ? -21.641 -33.014 15.645 1.00 25.76 162 LEU B N 1
ATOM 2000 C CA . LEU B 1 106 ? -22.917 -33.662 15.364 1.00 27.49 162 LEU B CA 1
ATOM 2001 C C . LEU B 1 106 ? -23.502 -34.198 16.662 1.00 27.67 162 LEU B C 1
ATOM 2002 O O . LEU B 1 106 ? -24.674 -33.983 16.969 1.00 28.62 162 LEU B O 1
ATOM 2007 N N . ALA B 1 107 ? -22.668 -34.900 17.418 1.00 27.86 163 ALA B N 1
ATOM 2008 C CA . ALA B 1 107 ? -23.074 -35.482 18.689 1.00 28.30 163 ALA B CA 1
ATOM 2009 C C . ALA B 1 107 ? -23.626 -34.414 19.625 1.00 29.66 163 ALA B C 1
ATOM 2010 O O . ALA B 1 107 ? -24.587 -34.653 20.358 1.00 31.28 163 ALA B O 1
ATOM 2012 N N . ALA B 1 108 ? -23.018 -33.234 19.602 1.00 29.42 164 ALA B N 1
ATOM 2013 C CA . ALA B 1 108 ? -23.469 -32.143 20.460 1.00 29.92 164 ALA B CA 1
ATOM 2014 C C . ALA B 1 108 ? -24.778 -31.498 20.011 1.00 29.96 164 ALA B C 1
ATOM 2015 O O . ALA B 1 108 ? -25.689 -31.332 20.816 1.00 32.44 164 ALA B O 1
ATOM 2017 N N . TYR B 1 109 ? -24.886 -31.149 18.728 1.00 30.17 165 TYR B N 1
ATOM 2018 C CA . TYR B 1 109 ? -26.084 -30.480 18.219 1.00 28.36 165 TYR B CA 1
ATOM 2019 C C . TYR B 1 109 ? -27.307 -31.339 17.911 1.00 29.03 165 TYR B C 1
ATOM 2020 O O . TYR B 1 109 ? -28.431 -30.834 17.896 1.00 27.13 165 TYR B O 1
ATOM 2029 N N . GLN B 1 110 ? -27.092 -32.625 17.660 1.00 29.30 166 GLN B N 1
ATOM 2030 C CA . GLN B 1 110 ? -28.186 -33.545 17.352 1.00 30.21 166 GLN B CA 1
ATOM 2031 C C . GLN B 1 110 ? -29.287 -33.448 18.407 1.00 28.62 166 GLN B C 1
ATOM 2032 O O . GLN B 1 110 ? -30.475 -33.488 18.086 1.00 27.04 166 GLN B O 1
ATOM 2038 N N . GLY B 1 111 ? -28.882 -33.315 19.666 1.00 27.55 167 GLY B N 1
ATOM 2039 C CA . GLY B 1 111 ? -29.851 -33.214 20.742 1.00 28.23 167 GLY B CA 1
ATOM 2040 C C . GLY B 1 111 ? -30.562 -31.874 20.830 1.00 27.28 167 GLY B C 1
ATOM 2041 O O . GLY B 1 111 ? -31.514 -31.734 21.588 1.00 27.83 167 GLY B O 1
ATOM 2042 N N . ASP B 1 112 ? -30.110 -30.887 20.062 1.00 26.79 168 ASP B N 1
ATOM 2043 C CA . ASP B 1 112 ? -30.723 -29.560 20.082 1.00 26.91 168 ASP B CA 1
ATOM 2044 C C . ASP B 1 112 ? -31.644 -29.315 18.876 1.00 28.08 168 ASP B C 1
ATOM 2045 O O . ASP B 1 112 ? -32.418 -28.350 18.868 1.00 27.94 168 ASP B O 1
ATOM 2050 N N . CYS B 1 113 ? -31.563 -30.175 17.861 1.00 28.02 169 CYS B N 1
ATOM 2051 C CA . CYS B 1 113 ? -32.375 -29.999 16.652 1.00 29.27 169 CYS B CA 1
ATOM 2052 C C . CYS B 1 113 ? -33.342 -31.146 16.365 1.00 29.63 169 CYS B C 1
ATOM 2053 O O . CYS B 1 113 ? -33.129 -32.283 16.777 1.00 27.56 169 CYS B O 1
ATOM 2056 N N . GLU B 1 114 ? -34.390 -30.841 15.613 1.00 30.25 170 GLU B N 1
ATOM 2057 C CA . GLU B 1 114 ? -35.372 -31.848 15.256 1.00 32.01 170 GLU B CA 1
ATOM 2058 C C . GLU B 1 114 ? -34.814 -32.775 14.181 1.00 30.33 170 GLU B C 1
ATOM 2059 O O . GLU B 1 114 ? -34.984 -33.993 14.243 1.00 29.53 170 GLU B O 1
ATOM 2065 N N . THR B 1 115 ? -34.126 -32.184 13.206 1.00 28.25 171 THR B N 1
ATOM 2066 C CA . THR B 1 115 ? -33.563 -32.931 12.088 1.00 25.47 171 THR B CA 1
ATOM 2067 C C . THR B 1 115 ? -32.040 -32.993 12.096 1.00 26.77 171 THR B C 1
ATOM 2068 O O . THR B 1 115 ? -31.372 -32.132 12.671 1.00 25.41 171 THR B O 1
ATOM 2072 N N . VAL B 1 116 ? -31.503 -34.018 11.442 1.00 25.60 172 VAL B N 1
ATOM 2073 C CA . VAL B 1 116 ? -30.065 -34.198 11.337 1.00 27.12 172 VAL B CA 1
ATOM 2074 C C . VAL B 1 116 ? -29.500 -33.152 10.376 1.00 25.45 172 VAL B C 1
ATOM 2075 O O . VAL B 1 116 ? -28.344 -32.762 10.495 1.00 25.12 172 VAL B O 1
ATOM 2079 N N . GLU B 1 117 ? -30.306 -32.714 9.413 1.00 25.34 173 GLU B N 1
ATOM 2080 C CA . GLU B 1 117 ? -29.827 -31.712 8.474 1.00 26.06 173 GLU B CA 1
ATOM 2081 C C . GLU B 1 117 ? -29.591 -30.378 9.180 1.00 24.92 173 GLU B C 1
ATOM 2082 O O . GLU B 1 117 ? -28.650 -29.658 8.846 1.00 23.85 173 GLU B O 1
ATOM 2088 N N . ALA B 1 118 ? -30.432 -30.043 10.153 1.00 22.86 174 ALA B N 1
ATOM 2089 C CA . ALA B 1 118 ? -30.247 -28.799 10.885 1.00 22.74 174 ALA B CA 1
ATOM 2090 C C . ALA B 1 118 ? -29.021 -28.930 11.781 1.00 23.11 174 ALA B C 1
ATOM 2091 O O . ALA B 1 118 ? -28.227 -27.998 11.897 1.00 24.28 174 ALA B O 1
ATOM 2093 N N . ALA B 1 119 ? -28.859 -30.087 12.410 1.00 21.17 175 ALA B N 1
ATOM 2094 C CA . ALA B 1 119 ? -27.697 -30.316 13.270 1.00 21.34 175 ALA B CA 1
ATOM 2095 C C . ALA B 1 119 ? -26.385 -30.253 12.486 1.00 19.50 175 ALA B C 1
ATOM 2096 O O . ALA B 1 119 ? -25.359 -29.833 13.021 1.00 20.02 175 ALA B O 1
ATOM 2098 N N . LEU B 1 120 ? -26.409 -30.687 11.228 1.00 19.98 176 LEU B N 1
ATOM 2099 C CA . LEU B 1 120 ? -25.205 -30.664 10.387 1.00 20.48 176 LEU B CA 1
ATOM 2100 C C . LEU B 1 120 ? -24.831 -29.224 10.010 1.00 20.84 176 LEU B C 1
ATOM 2101 O O . LEU B 1 120 ? -23.652 -28.851 10.000 1.00 19.57 176 LEU B O 1
ATOM 2106 N N . SER B 1 121 ? -25.834 -28.416 9.689 1.00 20.95 177 SER B N 1
ATOM 2107 C CA . SER B 1 121 ? -25.580 -27.020 9.349 1.00 21.69 177 SER B CA 1
ATOM 2108 C C . SER B 1 121 ? -24.882 -26.343 10.528 1.00 21.34 177 SER B C 1
ATOM 2109 O O . SER B 1 121 ? -23.905 -25.615 10.351 1.00 20.25 177 SER B O 1
ATOM 2112 N N . LEU B 1 122 ? -25.381 -26.593 11.736 1.00 21.27 178 LEU B N 1
ATOM 2113 C CA . LEU B 1 122 ? -24.786 -26.008 12.926 1.00 19.71 178 LEU B CA 1
ATOM 2114 C C . LEU B 1 122 ? -23.384 -26.553 13.161 1.00 20.69 178 LEU B C 1
ATOM 2115 O O . LEU B 1 122 ? -22.500 -25.828 13.612 1.00 18.25 178 LEU B O 1
ATOM 2120 N N . ALA B 1 123 ? -23.180 -27.834 12.862 1.00 19.14 179 ALA B N 1
ATOM 2121 C CA . ALA B 1 123 ? -21.869 -28.444 13.047 1.00 20.02 179 ALA B CA 1
ATOM 2122 C C . ALA B 1 123 ? -20.842 -27.804 12.107 1.00 21.31 179 ALA B C 1
ATOM 2123 O O . ALA B 1 123 ? -19.700 -27.562 12.492 1.00 21.67 179 ALA B O 1
ATOM 2125 N N . LEU B 1 124 ? -21.260 -27.516 10.879 1.00 20.59 180 LEU B N 1
ATOM 2126 C CA . LEU B 1 124 ? -20.375 -26.916 9.881 1.00 21.93 180 LEU B CA 1
ATOM 2127 C C . LEU B 1 124 ? -20.062 -25.456 10.216 1.00 22.00 180 LEU B C 1
ATOM 2128 O O . LEU B 1 124 ? -18.926 -25.017 10.105 1.00 22.26 180 LEU B O 1
ATOM 2133 N N . VAL B 1 125 ? -21.086 -24.709 10.608 1.00 22.23 181 VAL B N 1
ATOM 2134 C CA . VAL B 1 125 ? -20.909 -23.323 10.989 1.00 22.22 181 VAL B CA 1
ATOM 2135 C C . VAL B 1 125 ? -19.925 -23.273 12.156 1.00 23.59 181 VAL B C 1
ATOM 2136 O O . VAL B 1 125 ? -19.083 -22.379 12.236 1.00 22.63 181 VAL B O 1
ATOM 2140 N N . SER B 1 126 ? -20.055 -24.233 13.066 1.00 22.19 182 SER B N 1
ATOM 2141 C CA . SER B 1 126 ? -19.188 -24.313 14.237 1.00 21.44 182 SER B CA 1
ATOM 2142 C C . SER B 1 126 ? -17.732 -24.556 13.832 1.00 21.28 182 SER B C 1
ATOM 2143 O O . SER B 1 126 ? -16.811 -23.905 14.330 1.00 22.15 182 SER B O 1
ATOM 2146 N N . LEU B 1 127 ? -17.529 -25.498 12.923 1.00 21.96 183 LEU B N 1
ATOM 2147 C CA . LEU B 1 127 ? -16.194 -25.834 12.446 1.00 22.30 183 LEU B CA 1
ATOM 2148 C C . LEU B 1 127 ? -15.560 -24.751 11.588 1.00 22.46 183 LEU B C 1
ATOM 2149 O O . LEU B 1 127 ? -14.363 -24.509 11.681 1.00 21.07 183 LEU B O 1
ATOM 2154 N N . ASN B 1 128 ? -16.354 -24.105 10.744 1.00 22.30 184 ASN B N 1
ATOM 2155 C CA . ASN B 1 128 ? -15.800 -23.102 9.846 1.00 22.13 184 ASN B CA 1
ATOM 2156 C C . ASN B 1 128 ? -15.770 -21.678 10.359 1.00 22.89 184 ASN B C 1
ATOM 2157 O O . ASN B 1 128 ? -14.866 -20.913 10.012 1.00 24.09 184 ASN B O 1
ATOM 2162 N N . LYS B 1 129 ? -16.737 -21.327 11.198 1.00 22.06 185 LYS B N 1
ATOM 2163 C CA . LYS B 1 129 ? -16.842 -19.965 11.689 1.00 22.29 185 LYS B CA 1
ATOM 2164 C C . LYS B 1 129 ? -16.764 -19.720 13.191 1.00 23.85 185 LYS B C 1
ATOM 2165 O O . LYS B 1 129 ? -16.724 -18.565 13.611 1.00 24.95 185 LYS B O 1
ATOM 2171 N N . LYS B 1 130 ? -16.739 -20.770 14.009 1.00 24.12 186 LYS B N 1
ATOM 2172 C CA . LYS B 1 130 ? -16.698 -20.556 15.455 1.00 25.47 186 LYS B CA 1
ATOM 2173 C C . LYS B 1 130 ? -15.453 -21.042 16.166 1.00 26.59 186 LYS B C 1
ATOM 2174 O O . LYS B 1 130 ? -15.433 -21.149 17.394 1.00 28.68 186 LYS B O 1
ATOM 2180 N N . ARG B 1 131 ? -14.415 -21.335 15.396 1.00 28.01 187 ARG B N 1
ATOM 2181 C CA . ARG B 1 131 ? -13.152 -21.802 15.952 1.00 28.93 187 ARG B CA 1
ATOM 2182 C C . ARG B 1 131 ? -12.056 -21.006 15.236 1.00 30.53 187 ARG B C 1
ATOM 2183 O O . ARG B 1 131 ? -12.120 -20.783 14.023 1.00 29.04 187 ARG B O 1
ATOM 2191 N N . GLY B 1 132 ? -11.060 -20.568 15.990 1.00 31.92 188 GLY B N 1
ATOM 2192 C CA . GLY B 1 132 ? -9.985 -19.803 15.395 1.00 34.02 188 GLY B CA 1
ATOM 2193 C C . GLY B 1 132 ? -8.717 -20.624 15.322 1.00 34.44 188 GLY B C 1
ATOM 2194 O O . GLY B 1 132 ? -8.422 -21.395 16.225 1.00 36.50 188 GLY B O 1
ATOM 2195 N N . GLY B 1 133 ? -7.971 -20.471 14.238 1.00 35.59 189 GLY B N 1
ATOM 2196 C CA . GLY B 1 133 ? -6.733 -21.208 14.094 1.00 37.28 189 GLY B CA 1
ATOM 2197 C C . GLY B 1 133 ? -5.531 -20.318 14.343 1.00 37.99 189 GLY B C 1
ATOM 2198 O O . GLY B 1 133 ? -5.403 -19.685 15.389 1.00 38.29 189 GLY B O 1
ATOM 2199 N N . ILE B 1 134 ? -4.641 -20.270 13.369 1.00 38.82 190 ILE B N 1
ATOM 2200 C CA . ILE B 1 134 ? -3.444 -19.452 13.467 1.00 40.37 190 ILE B CA 1
ATOM 2201 C C . ILE B 1 134 ? -3.881 -17.982 13.522 1.00 40.79 190 ILE B C 1
ATOM 2202 O O . ILE B 1 134 ? -4.506 -17.484 12.597 1.00 42.00 190 ILE B O 1
ATOM 2207 N N . GLY B 1 135 ? -3.587 -17.298 14.623 1.00 40.12 191 GLY B N 1
ATOM 2208 C CA . GLY B 1 135 ? -3.957 -15.893 14.750 1.00 38.20 191 GLY B CA 1
ATOM 2209 C C . GLY B 1 135 ? -5.426 -15.649 15.032 1.00 39.72 191 GLY B C 1
ATOM 2210 O O . GLY B 1 135 ? -5.945 -14.543 14.909 1.00 40.55 191 GLY B O 1
ATOM 2211 N N . GLY B 1 136 ? -6.125 -16.715 15.374 1.00 37.84 192 GLY B N 1
ATOM 2212 C CA . GLY B 1 136 ? -7.538 -16.575 15.631 1.00 35.21 192 GLY B CA 1
ATOM 2213 C C . GLY B 1 136 ? -8.362 -16.532 14.363 1.00 33.53 192 GLY B C 1
ATOM 2214 O O . GLY B 1 136 ? -9.550 -16.335 14.423 1.00 34.11 192 GLY B O 1
ATOM 2215 N N . HIS B 1 137 ? -7.777 -16.715 13.196 1.00 30.46 193 HIS B N 1
ATOM 2216 C CA . HIS B 1 137 ? -8.641 -16.670 12.021 1.00 29.10 193 HIS B CA 1
ATOM 2217 C C . HIS B 1 137 ? -9.345 -17.990 11.742 1.00 27.45 193 HIS B C 1
ATOM 2218 O O . HIS B 1 137 ? -8.759 -19.046 11.847 1.00 26.73 193 HIS B O 1
ATOM 2225 N N . THR B 1 138 ? -10.623 -17.916 11.401 1.00 24.18 194 THR B N 1
ATOM 2226 C CA . THR B 1 138 ? -11.438 -19.093 11.109 1.00 23.41 194 THR B CA 1
ATOM 2227 C C . THR B 1 138 ? -11.098 -19.788 9.809 1.00 23.33 194 THR B C 1
ATOM 2228 O O . THR B 1 138 ? -10.479 -19.197 8.930 1.00 25.94 194 THR B O 1
ATOM 2232 N N . PRO B 1 139 ? -11.473 -21.077 9.680 1.00 24.17 195 PRO B N 1
ATOM 2233 C CA . PRO B 1 139 ? -11.142 -21.727 8.410 1.00 23.41 195 PRO B CA 1
ATOM 2234 C C . PRO B 1 139 ? -11.868 -20.998 7.284 1.00 23.54 195 PRO B C 1
ATOM 2235 O O . PRO B 1 139 ? -11.428 -20.996 6.135 1.00 24.31 195 PRO B O 1
ATOM 2239 N N . TYR B 1 140 ? -12.991 -20.373 7.632 1.00 24.81 196 TYR B N 1
ATOM 2240 C CA . TYR B 1 140 ? -13.801 -19.621 6.676 1.00 25.26 196 TYR B CA 1
ATOM 2241 C C . TYR B 1 140 ? -13.058 -18.364 6.191 1.00 24.94 196 TYR B C 1
ATOM 2242 O O . TYR B 1 140 ? -13.016 -18.077 4.990 1.00 24.87 196 TYR B O 1
ATOM 2251 N N . GLU B 1 141 ? -12.484 -17.615 7.130 1.00 24.78 197 GLU B N 1
ATOM 2252 C CA . GLU B 1 141 ? -11.734 -16.410 6.790 1.00 26.07 197 GLU B CA 1
ATOM 2253 C C . GLU B 1 141 ? -10.543 -16.800 5.926 1.00 24.08 197 GLU B C 1
ATOM 2254 O O . GLU B 1 141 ? -10.252 -16.155 4.922 1.00 23.28 197 GLU B O 1
ATOM 2260 N N . ILE B 1 142 ? -9.863 -17.870 6.322 1.00 22.98 198 ILE B N 1
ATOM 2261 C CA . ILE B 1 142 ? -8.709 -18.350 5.582 1.00 23.18 198 ILE B CA 1
ATOM 2262 C C . ILE B 1 142 ? -9.098 -18.758 4.167 1.00 23.56 198 ILE B C 1
ATOM 2263 O O . ILE B 1 142 ? -8.358 -18.511 3.218 1.00 22.29 198 ILE B O 1
ATOM 2268 N N . TYR B 1 143 ? -10.264 -19.373 4.015 1.00 23.67 199 TYR B N 1
ATOM 2269 C CA . TYR B 1 143 ? -10.698 -19.764 2.683 1.00 23.03 199 TYR B CA 1
ATOM 2270 C C . TYR B 1 143 ? -11.003 -18.511 1.869 1.00 22.53 199 TYR B C 1
ATOM 2271 O O . TYR B 1 143 ? -10.614 -18.411 0.709 1.00 21.27 199 TYR B O 1
ATOM 2280 N N . LEU B 1 144 ? -11.711 -17.565 2.480 1.00 24.76 200 LEU B N 1
ATOM 2281 C CA . LEU B 1 144 ? -12.062 -16.307 1.821 1.00 25.66 200 LEU B CA 1
ATOM 2282 C C . LEU B 1 144 ? -10.809 -15.579 1.335 1.00 26.60 200 LEU B C 1
ATOM 2283 O O . LEU B 1 144 ? -10.784 -15.050 0.223 1.00 27.96 200 LEU B O 1
ATOM 2288 N N . GLU B 1 145 ? -9.780 -15.558 2.179 1.00 26.18 201 GLU B N 1
ATOM 2289 C CA . GLU B 1 145 ? -8.510 -14.904 1.873 1.00 26.94 201 GLU B CA 1
ATOM 2290 C C . GLU B 1 145 ? -7.841 -15.547 0.659 1.00 27.73 201 GLU B C 1
ATOM 2291 O O . GLU B 1 145 ? -7.368 -14.844 -0.240 1.00 26.51 201 GLU B O 1
ATOM 2297 N N . SER B 1 146 ? -7.809 -16.880 0.633 1.00 25.14 202 SER B N 1
ATOM 2298 C CA . SER B 1 146 ? -7.206 -17.609 -0.480 1.00 26.69 202 SER B CA 1
ATOM 2299 C C . SER B 1 146 ? -7.972 -17.316 -1.772 1.00 27.48 202 SER B C 1
ATOM 2300 O O . SER B 1 146 ? -7.393 -17.264 -2.850 1.00 26.93 202 SER B O 1
ATOM 2303 N N . GLU B 1 147 ? -9.277 -17.103 -1.659 1.00 28.15 203 GLU B N 1
ATOM 2304 C CA . GLU B 1 147 ? -10.081 -16.818 -2.840 1.00 28.40 203 GLU B CA 1
ATOM 2305 C C . GLU B 1 147 ? -9.832 -15.373 -3.272 1.00 28.06 203 GLU B C 1
ATOM 2306 O O . GLU B 1 147 ? -9.776 -15.061 -4.462 1.00 26.93 203 GLU B O 1
ATOM 2312 N N . HIS B 1 148 ? -9.653 -14.497 -2.292 1.00 30.02 204 HIS B N 1
ATOM 2313 C CA . HIS B 1 148 ? -9.379 -13.090 -2.548 1.00 30.90 204 HIS B CA 1
ATOM 2314 C C . HIS B 1 148 ? -8.113 -12.945 -3.387 1.00 31.61 204 HIS B C 1
ATOM 2315 O O . HIS B 1 148 ? -8.084 -12.207 -4.371 1.00 31.08 204 HIS B O 1
ATOM 2322 N N . THR B 1 149 ? -7.060 -13.652 -2.997 1.00 33.99 205 THR B N 1
ATOM 2323 C CA . THR B 1 149 ? -5.804 -13.573 -3.725 1.00 36.35 205 THR B CA 1
ATOM 2324 C C . THR B 1 149 ? -5.951 -14.108 -5.145 1.00 37.96 205 THR B C 1
ATOM 2325 O O . THR B 1 149 ? -5.335 -13.585 -6.075 1.00 37.79 205 THR B O 1
ATOM 2329 N N . LYS B 1 150 ? -6.776 -15.135 -5.324 1.00 39.24 206 LYS B N 1
ATOM 2330 C CA . LYS B 1 150 ? -6.971 -15.697 -6.658 1.00 41.08 206 LYS B CA 1
ATOM 2331 C C . LYS B 1 150 ? -7.605 -14.708 -7.637 1.00 41.45 206 LYS B C 1
ATOM 2332 O O . LYS B 1 150 ? -7.243 -14.669 -8.815 1.00 41.16 206 LYS B O 1
ATOM 2338 N N . TYR B 1 151 ? -8.557 -13.918 -7.153 1.00 44.03 207 TYR B N 1
ATOM 2339 C CA . TYR B 1 151 ? -9.241 -12.953 -8.005 1.00 47.63 207 TYR B CA 1
ATOM 2340 C C . TYR B 1 151 ? -8.437 -11.696 -8.289 1.00 49.99 207 TYR B C 1
ATOM 2341 O O . TYR B 1 151 ? -8.855 -10.864 -9.092 1.00 51.99 207 TYR B O 1
ATOM 2350 N N . GLN B 1 152 ? -7.293 -11.552 -7.633 1.00 52.21 208 GLN B N 1
ATOM 2351 C CA . GLN B 1 152 ? -6.458 -10.380 -7.847 1.00 54.75 208 GLN B CA 1
ATOM 2352 C C . GLN B 1 152 ? -5.571 -10.577 -9.068 1.00 56.24 208 GLN B C 1
ATOM 2353 O O . GLN B 1 152 ? -4.371 -10.234 -8.975 1.00 57.34 208 GLN B O 1
#

Organism: Bovine immunodeficiency virus (strain R29) (NCBI:txid417296)

Foldseek 3Di:
DQQEKEWDWDDDPPWIKIKIARQPLLQIDMDTDPDLALVRVLVVVVVDVVPAPHAEYEYEPDPSCPDVSNVVSCVVVNHHYDYDPDPDDSSVVSVVVSVVQLSVQLVVQVVVDPDSRVSSVVSSCCQAPVAADPVRHGSVNRRVVVVVVD/DQQEKEWDWDDQPNWIKIWIARQPLLQIDIDTDPDLALVRVLVVVVVCVVPAPHAEYEYEPDCSCPPVVNVVSCVVSNHHYDYDPDPDVSSVVSVVVSVVQLNVQLVVCVVVDPDSRVSSVVSNCCQFPVAADVVGHGSVVVRVVVVVVVVD

Secondary structure (DSSP, 8-state):
---EEEEEEEEETTEEEEEEEETTT--EEEEEESSS-HHHHHHHHHHHHHHS--SEEEE-S-HHHHSHHHHHHHHHTT-EEEESS-S-HHHHHHHHHHHHHHHHHHHHHGGG-SSHHHHHHHHHHHHHHS---STT--HHHHHHHHHHT-/---EEEEEEEEETTEEEEEEEETTTTEEEEEEESSS-HHHHHHHHHHHHHHS--SEEEE-S-HHHHSHHHHHHHHHTT-EEEESS-S-HHHHHHHHHHHHHHHHHHHHHGGG-SSHHHHHHHHHHHHHHS---GGG--HHHHHHHHHHHHH-

Sequence (302 aa):
GSHLWQMDNTHWNKTIIWVAVETNSGLVEAQVIPEETALQVALCILQLIQRYTVLHLHSDNGPCFTAHRIENLCKYLGITKTTGIPYNPQSQGVVERAHRDLKDRLAAYQGDCETVEAALSLALVSLNKKRGGIGGHTPYEIYLESEHTKGSHLWQMDNTHWNKTIIWVAVETNSGLVEAQVIPEETALQVALCILQLIQRYTVLHLHSDNGPCFTAHRIENLCKYLGITKTTGIPYNPQSQGVVERAHRDLKDRLAAYQGDCETVEAALSLALVSLNKKRGGIGGHTPYEIYLESEHTKYQ

Radius of gyration: 21.4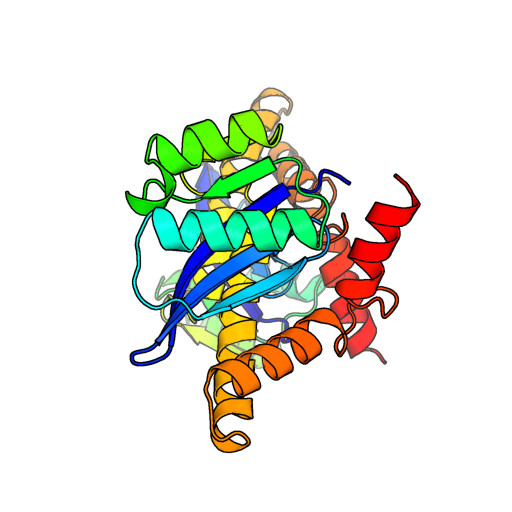8 Å; Cα contacts (8 Å, |Δi|>4): 490; chains: 2; bounding box: 64×41×56 Å

Nearest PDB structures (foldseek):
  3kkr-assembly1_A  TM=9.857E-01  e=9.539E-30  Bovine immunodeficiency virus R29
  3hpg-assembly2_F  TM=9.825E-01  e=1.440E-17  Visna/maedi virus EV1 KV1772
  3hph-assembly1_A  TM=9.829E-01  e=4.421E-17  Visna/maedi virus EV1 KV1772
  3hpg-assembly3_B-2  TM=9.773E-01  e=4.154E-17  Visna/maedi virus EV1 KV1772
  8fnd-assembly1_G  TM=9.217E-01  e=6.018E-18  Homo sapiens

=== Feature glossary ===
A reading guide for the features in this record.

Start from the sequence.

  · Sequence gives the chain of amino acids in standard one-letter code (A=alanine, C=cysteine, …, Y=tyrosine), read N→C. It is the only feature that is directly encoded by the gene; all structural features are derived from the folded form of this sequence.

Fold it, and you get atomic coordinates and the backbone conformation that goes with them.

  · Structure coordinates are given as an mmCIF _atom_site loop: one row per atom with element, residue name, chain id, sequence number, and x/y/z position in Å. Only the four main-chain atoms per residue are included here; side chains are omitted to keep the record compact.

  · Backbone dihedral angles. Every residue except chain termini has a φ (preceding-C → N → Cα → C) and a ψ (N → Cα → C → next-N). They are reported in degrees following the IUPAC sign convention. Secondary structure is essentially a statement about which (φ, ψ) basin each residue occupies.

  · Eight-state secondary structure (DSSP): H is the canonical α-helix, G the tighter 3₁₀-helix, I the wider π-helix; E/B are β-structure, T and S are turns and bends, and '-' is everything else. DSSP derives these from the pattern of main-chain N–H···O=C hydrogen bonds, not from the sequence.

  · SS3 is a coarse helix/strand/coil call (letters a/b/c) made by the P-SEA algorithm from inter-Cα distances and dihedrals. It is less detailed than DSSP but needs only Cα positions.

Summarize the fold with a handful of shape descriptors and a per-residue structural alphabet.

  · Radius of gyration (Rg) is the root-mean-square distance of Cα atoms from their centroid — a single number for overall size and compactness. A globular domain of N residues has Rg ≈ 2.2·N^0.38 Å; an extended or disordered chain has a much larger Rg. The Cα contact count is the number of residue pairs whose Cα atoms are within 8 Å and are more than four positions apart in sequence — a standard proxy for tertiary packing density. The bounding box is the smallest axis-aligned box enclosing all Cα atoms.

  · 3Di is Foldseek's structural alphabet. Each residue is assigned one of twenty discrete states based on how its Cα sits relative to its spatial (not sequential) neighbors. Aligning 3Di strings finds structural h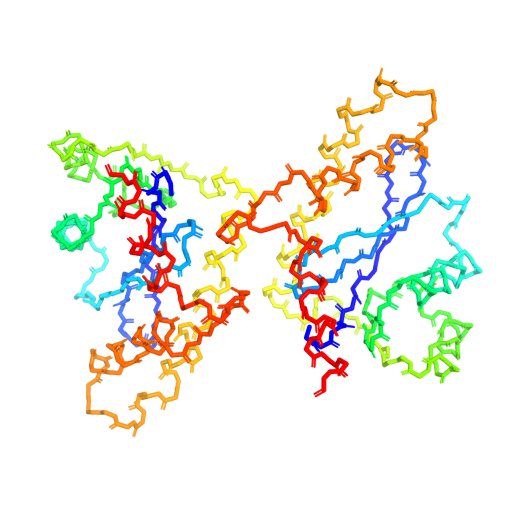omologs roughly as well as full 3D superposition, but orders of magnitude faster.

  · Solvent-accessible surface area (SASA) is the area in Å² traced out by the centre of a 1.4 Å probe sphere (a water molecule) rolled over the protein's van der Waals surface (Shrake–Rupley / Lee–Richards construction). Buried residues have near-zero SASA; fully exposed residues can exceed 200 Å². The total SASA scales roughly with the number of surface residues.

Ask how reliable the model is.

  · For AlphaFold models, the B-factor field carries pLDDT — the model's own estimate of local accuracy on a 0–100 scale. Regions with pLDDT<50 should be treated as essentially unmodeled; they often correspond to intrinsically disordered segments.

  · For experimental (PDB) structures, the B-factor (temperature factor) quantifies the positional spread of each atom in the crystal — a combination of thermal vibration and static disorder — in units of Å². High B-factors mark flexible loops or poorly resolved regions; low B-factors mark the rigid, well-ordered core.

  · Predicted Aligned Error (PAE) is an AlphaFold confidence matrix: entry (i, j) is the expected error in the position of residue j, in ångströms, when the prediction is superimposed on the true structure at residue i. Low PAE within a block of residues means that block is internally rigid and well-predicted; high PAE between two blocks means their relative placement is uncertain even if each block individually is confident.

Place it in context: what it resembles, what it is annotated as, and how it looks.

  · Structural nearest neighbors (via Foldseek easy-search vs the PDB). Reported per hit: target PDB id, E-value, and alignment TM-score. A TM-score above ~0.5 is the conventional threshold for 'same fold'.

  · Functional annotations link the protein to curated databases. InterPro entries identify conserved domains and families by matching the sequence against member-database signatures (Pfam, PROSITE, CDD, …). Gene Ontology (GO) terms describe molecular function, biological process, and cellular component in a controlled vocabulary. CATH places the structure in a hierarchical fold classification (Class/Architecture/Topology/Homologous-superfamily). The organism is the source species.

  · The contact map is a binary N×N matrix image: pixel (i, j) is dark where Cα_i and Cα_j are within 8 Å and |i−j|>4. Because the |i−j|>4 filter removes local helical contacts, off-diagonal stripes parallel to the main diagonal indicate parallel β-sheets; stripes perpendicular to it indicate antiparallel β-sheets. The Ramachandran plot scatters every residue's (φ, ψ) pair against the sterically allowed regions. The PAE heatmap renders the predicted-aligned-error matrix.

  · Six rendered views show the 3D structure from the faces of a cube — i.e. along ±x, ±y, ±z. Rendering representation is drawn randomly per protein from cartoon (secondary-structure ribbons), sticks (backbone bonds), or molecular surface; coloring is either N→C rainbow (blue at the N-terminus through red at the C-terminus) or one color per chain.